Protein AF-A0A2V2VDQ5-F1 (afdb_monomer_lite)

Foldseek 3Di:
DDPLPFDDQVVLQVQQQDQDPDPDDDGGDGDTDDSLSAAADPPLCLLLVLLCVVDVDPVSSVVVVCVCCSQPLSQLRPRHVLVVVLLVLLVVLCCVQQVLLQCCCCPQAVHHLSVVLSVCLNSVNSQFEDSVLSVVLVVQLVVVSVVCVVVVPRPDLDPPDDDDDDDDDDDDDDDDDDDPPPPPSDRRSSNLSSLQSNLLCSVCSVVSSVDRYPVSVVVSRNHRHPPHSVVSSVVSVVSPD

pLDDT: mean 74.8, std 23.24, range [26.73, 96.06]

Sequence (241 aa):
MLRLMGRSSEQIESYLVFLEENNEETGPRQRRPPPSGFFPVRCFSLLVAPVCYITGDTVEQYELVSSLFGQLWGRIQGPTPELAQCCWIFEALIARFAAPACLHATRTLGLPPLRLAIQWMVTAFVEVLEPAELLAFWDLILSYHIEEIFAGRTSLSVHIREGVESGVEKKKKEMEGEEKEVSSFAPSALWLLPLLAASLFVYRAPLVERCATAEEMLVVFKDGHHLRCRPLLQYLLFMAK

Organism: Trypanosoma cruzi (NCBI:txid5693)

InterPro domains:
  IPR000195 Rab-GAP-TBC domain [PF00566] (46-146)
  IPR035969 Rab-GAP-TBC domain superfamily [SSF47923] (83-226)
  IPR042507 TBC1 domain family member 19 [PTHR16110] (29-240)

Radius of gyration: 20.73 Å; chains: 1; bounding box: 52×50×58 Å

Structure (mmCIF, N/CA/C/O backbone):
data_AF-A0A2V2VDQ5-F1
#
_entry.id   AF-A0A2V2VDQ5-F1
#
loop_
_atom_site.group_PDB
_atom_site.id
_atom_site.type_symbol
_atom_site.label_atom_id
_atom_site.label_alt_id
_atom_site.label_comp_id
_atom_site.label_asym_id
_atom_site.label_entity_id
_atom_site.label_seq_id
_atom_site.pdbx_PDB_ins_code
_atom_site.Cartn_x
_atom_site.Cartn_y
_atom_site.Cartn_z
_atom_site.occupancy
_atom_site.B_iso_or_equiv
_atom_site.auth_seq_id
_atom_site.auth_comp_id
_atom_site.auth_asym_id
_atom_site.auth_atom_id
_atom_site.pdbx_PDB_model_num
ATOM 1 N N . MET A 1 1 ? -17.307 16.759 17.408 1.00 28.19 1 MET A N 1
ATOM 2 C CA . MET A 1 1 ? -16.569 16.850 18.686 1.00 28.19 1 MET A CA 1
ATOM 3 C C . MET A 1 1 ? -15.679 15.616 18.833 1.00 28.19 1 MET A C 1
ATOM 5 O O . MET A 1 1 ? -15.862 14.819 19.734 1.00 28.19 1 MET A O 1
ATOM 9 N N . LEU A 1 2 ? -14.719 15.454 17.922 1.00 27.97 2 LEU A N 1
ATOM 10 C CA . LEU A 1 2 ? -13.566 14.572 18.077 1.00 27.97 2 LEU A CA 1
ATOM 11 C C . LEU A 1 2 ? -12.391 15.518 17.887 1.00 27.97 2 LEU A C 1
ATOM 13 O O . LEU A 1 2 ? -12.163 16.005 16.781 1.00 27.97 2 LEU A O 1
ATOM 17 N N . ARG A 1 3 ? -11.762 15.918 18.997 1.00 35.19 3 ARG A N 1
ATOM 18 C CA . ARG A 1 3 ? -10.497 16.650 18.939 1.00 35.19 3 ARG A CA 1
ATOM 19 C C . ARG A 1 3 ? -9.582 15.818 18.048 1.00 35.19 3 ARG A C 1
ATOM 21 O O . ARG A 1 3 ? -9.416 14.635 18.326 1.00 35.19 3 ARG A O 1
ATOM 28 N N . LEU A 1 4 ? -9.053 16.426 16.989 1.00 45.75 4 LEU A N 1
ATOM 29 C CA . LEU A 1 4 ? -7.913 15.929 16.224 1.00 45.75 4 LEU A CA 1
ATOM 30 C C . LEU A 1 4 ? -6.771 15.705 17.226 1.00 45.75 4 LEU A C 1
ATOM 32 O O . LEU A 1 4 ? -5.987 16.611 17.502 1.00 45.75 4 LEU A O 1
ATOM 36 N N . MET A 1 5 ? -6.766 14.547 17.888 1.00 37.69 5 MET A N 1
ATOM 37 C CA . MET A 1 5 ? -5.795 14.225 18.920 1.00 37.69 5 MET A CA 1
ATOM 38 C C . MET A 1 5 ? -4.456 14.037 18.215 1.00 37.69 5 MET A C 1
ATOM 40 O O . MET A 1 5 ? -4.230 13.018 17.575 1.00 37.69 5 MET A O 1
ATOM 44 N N . GLY A 1 6 ? -3.609 15.067 18.290 1.00 45.38 6 GLY A N 1
ATOM 45 C CA . GLY A 1 6 ? -2.207 15.001 17.877 1.00 45.38 6 GLY A CA 1
ATOM 46 C C . GLY A 1 6 ? -1.759 15.948 16.759 1.00 45.38 6 GLY A C 1
ATOM 47 O O . GLY A 1 6 ? -0.610 15.831 16.341 1.00 45.38 6 GLY A O 1
ATOM 48 N N . ARG A 1 7 ? -2.595 16.876 16.261 1.00 44.41 7 ARG A N 1
ATOM 49 C CA . ARG A 1 7 ? -2.171 17.885 15.263 1.00 44.41 7 ARG A CA 1
ATOM 50 C C . ARG A 1 7 ? -2.469 19.306 15.742 1.00 44.41 7 ARG A C 1
ATOM 52 O O . ARG A 1 7 ? -3.593 19.587 16.153 1.00 44.41 7 ARG A O 1
ATOM 59 N N . SER A 1 8 ? -1.481 20.205 15.687 1.00 44.28 8 SER A N 1
ATOM 60 C CA . SER A 1 8 ? -1.723 21.625 15.961 1.00 44.28 8 SER A CA 1
ATOM 61 C C . SER A 1 8 ? -2.475 22.262 14.785 1.00 44.28 8 SER A C 1
ATOM 63 O O . SER A 1 8 ? -2.211 21.954 13.621 1.00 44.28 8 SER A O 1
ATOM 65 N N . SER A 1 9 ? -3.435 23.143 15.085 1.00 47.06 9 SER A N 1
ATOM 66 C CA . SER A 1 9 ? -4.249 23.830 14.064 1.00 47.06 9 SER A CA 1
ATOM 67 C C . SER A 1 9 ? -3.389 24.656 13.101 1.00 47.06 9 SER A C 1
ATOM 69 O O . SER A 1 9 ? -3.693 24.745 11.918 1.00 47.06 9 SER A O 1
ATOM 71 N N . GLU A 1 10 ? -2.285 25.209 13.601 1.00 50.44 10 GLU A N 1
ATOM 72 C CA . GLU A 1 10 ? -1.375 26.083 12.855 1.00 50.44 10 GLU A CA 1
ATOM 73 C C . GLU A 1 10 ? -0.564 25.328 11.789 1.00 50.44 10 GLU A C 1
ATOM 75 O O . GLU A 1 10 ? -0.253 25.880 10.735 1.00 50.44 10 GLU A O 1
ATOM 80 N N . GLN A 1 11 ? -0.249 24.046 12.012 1.00 48.97 11 GLN A N 1
ATOM 81 C CA . GLN A 1 11 ? 0.517 23.253 11.044 1.00 48.97 11 GLN A CA 1
ATOM 82 C C . GLN A 1 11 ? -0.315 22.877 9.816 1.00 48.97 11 GLN A C 1
ATOM 84 O O . GLN A 1 11 ? 0.194 22.937 8.699 1.00 48.97 11 GLN A O 1
ATOM 89 N N . ILE A 1 12 ? -1.595 22.541 10.000 1.00 49.00 12 ILE A N 1
ATOM 90 C CA . ILE A 1 12 ? -2.502 22.121 8.915 1.00 49.00 12 ILE A CA 1
ATOM 91 C C . ILE A 1 12 ? -2.728 23.263 7.913 1.00 49.00 12 ILE A C 1
ATOM 93 O O . ILE A 1 12 ? -2.776 23.029 6.705 1.00 49.00 12 ILE A O 1
ATOM 97 N N . GLU A 1 13 ? -2.818 24.499 8.406 1.00 46.72 13 GLU A N 1
ATOM 98 C CA . GLU A 1 13 ? -3.027 25.688 7.574 1.00 46.72 13 GLU A CA 1
ATOM 99 C C . GLU A 1 13 ? -1.830 26.004 6.664 1.00 46.72 13 GLU A C 1
ATOM 101 O O . GLU A 1 13 ? -2.021 26.570 5.588 1.00 46.72 13 GLU A O 1
ATOM 106 N N . SER A 1 14 ? -0.611 25.597 7.041 1.00 48.34 14 SER A N 1
ATOM 107 C CA . SER A 1 14 ? 0.602 25.877 6.258 1.00 48.34 14 SER A CA 1
ATOM 108 C C . SER A 1 14 ? 0.756 25.006 5.001 1.00 48.34 14 SER A C 1
ATOM 110 O O . SER A 1 14 ? 1.349 25.449 4.018 1.00 48.34 14 SER A O 1
ATOM 112 N N . TYR A 1 15 ? 0.198 23.788 5.002 1.00 47.78 15 TYR A N 1
ATOM 113 C CA . TYR A 1 15 ? 0.414 22.798 3.934 1.00 47.78 15 TYR A CA 1
ATOM 114 C C . TYR A 1 15 ? -0.675 22.780 2.854 1.00 47.78 15 TYR A C 1
ATOM 116 O O . TYR A 1 15 ? -0.470 22.225 1.777 1.00 47.78 15 TYR A O 1
ATOM 124 N N . LEU A 1 16 ? -1.830 23.396 3.106 1.00 53.88 16 LEU A N 1
ATOM 125 C CA . LEU A 1 16 ? -2.977 23.377 2.197 1.00 53.88 16 LEU A CA 1
ATOM 126 C C . LEU A 1 16 ? -3.114 24.724 1.475 1.00 53.88 16 LEU A C 1
ATOM 128 O O . LEU A 1 16 ? -4.082 25.461 1.661 1.00 53.88 16 LEU A O 1
ATOM 132 N N . VAL A 1 17 ? -2.124 25.053 0.640 1.00 49.00 17 VAL A N 1
ATOM 133 C CA . VAL A 1 17 ? -2.217 26.158 -0.325 1.00 49.00 17 VAL A CA 1
ATOM 134 C C . VAL A 1 17 ? -2.778 25.599 -1.628 1.00 49.00 17 VAL A C 1
ATOM 136 O O . VAL A 1 17 ? -2.101 24.887 -2.364 1.00 49.00 17 VAL A O 1
ATOM 139 N N . PHE A 1 18 ? -4.041 25.908 -1.906 1.00 52.97 18 PHE A N 1
ATOM 140 C CA . PHE A 1 18 ? -4.690 25.551 -3.163 1.00 52.97 18 PHE A CA 1
ATOM 141 C C . PHE A 1 18 ? -4.232 26.515 -4.265 1.00 52.97 18 PHE A C 1
ATOM 143 O O . PHE A 1 18 ? -4.379 27.727 -4.115 1.00 52.97 18 PHE A O 1
ATOM 150 N N . LEU A 1 19 ? -3.717 25.984 -5.377 1.00 42.56 19 LEU A N 1
ATOM 151 C CA . LEU A 1 19 ? -3.640 26.706 -6.646 1.00 42.56 19 LEU A CA 1
ATOM 152 C C . LEU A 1 19 ? -4.762 26.168 -7.537 1.00 42.56 19 LEU A C 1
ATOM 154 O O . LEU A 1 19 ? -4.672 25.071 -8.078 1.00 42.56 19 LEU A O 1
ATOM 158 N N . GLU A 1 20 ? -5.860 26.915 -7.610 1.00 42.69 20 GLU A N 1
ATOM 159 C CA . GLU A 1 20 ? -6.920 26.688 -8.593 1.00 42.69 20 GLU A CA 1
ATOM 160 C C . GLU A 1 20 ? -6.373 27.147 -9.957 1.00 42.69 20 GLU A C 1
ATOM 162 O O . GLU A 1 20 ? -6.086 28.332 -10.141 1.00 42.69 20 GLU A O 1
ATOM 167 N N . GLU A 1 21 ? -6.142 26.214 -10.886 1.00 42.84 21 GLU A N 1
ATOM 168 C CA . GLU A 1 21 ? -5.700 26.532 -12.247 1.00 42.84 21 GLU A CA 1
ATOM 169 C C . GLU A 1 21 ? -6.924 27.015 -13.037 1.00 42.84 21 GLU A C 1
ATOM 171 O O . GLU A 1 21 ? -7.727 26.230 -13.540 1.00 42.84 21 GLU A O 1
ATOM 176 N N . ASN A 1 22 ? -7.131 28.333 -13.055 1.00 42.38 22 ASN A N 1
ATOM 177 C CA . ASN A 1 22 ? -8.182 28.945 -13.856 1.00 42.38 22 ASN A CA 1
ATOM 178 C C . ASN A 1 22 ? -7.726 29.021 -15.312 1.00 42.38 22 ASN A C 1
ATOM 180 O O . ASN A 1 22 ? -6.683 29.598 -15.612 1.00 42.38 22 ASN A O 1
ATOM 184 N N . ASN A 1 23 ? -8.565 28.527 -16.219 1.00 49.88 23 ASN A N 1
ATOM 185 C CA . ASN A 1 23 ? -8.346 28.649 -17.657 1.00 49.88 23 ASN A CA 1
ATOM 186 C C . ASN A 1 23 ? -8.612 30.072 -18.198 1.00 49.88 23 ASN A C 1
ATOM 188 O O . ASN A 1 23 ? -8.590 30.259 -19.406 1.00 49.88 23 ASN A O 1
ATOM 192 N N . GLU A 1 24 ? -8.859 31.078 -17.346 1.00 48.03 24 GLU A N 1
ATOM 193 C CA . GLU A 1 24 ? -9.086 32.471 -17.760 1.00 48.03 24 GLU A CA 1
ATOM 194 C C . GLU A 1 24 ? -8.550 33.480 -16.709 1.00 48.03 24 GLU A C 1
ATOM 196 O O . GLU A 1 24 ? -9.048 33.586 -15.585 1.00 48.03 24 GLU A O 1
ATOM 201 N N . GLU A 1 25 ? -7.476 34.182 -17.093 1.00 49.31 25 GLU A N 1
ATOM 202 C CA . GLU A 1 25 ? -7.005 35.544 -16.735 1.00 49.31 25 GLU A CA 1
ATOM 203 C C . GLU A 1 25 ? -7.120 36.122 -15.302 1.00 49.31 25 GLU A C 1
ATOM 205 O O . GLU A 1 25 ? -6.955 37.327 -15.111 1.00 49.31 25 GLU A O 1
ATOM 210 N N . THR A 1 26 ? -7.289 35.330 -14.244 1.00 48.41 26 THR A N 1
ATOM 211 C CA . THR A 1 26 ? -7.200 35.847 -12.862 1.00 48.41 26 THR A CA 1
ATOM 212 C C . THR A 1 26 ? -6.283 34.988 -11.996 1.00 48.41 26 THR A C 1
ATOM 214 O O . THR A 1 26 ? -6.406 33.769 -11.980 1.00 48.41 26 THR A O 1
ATOM 217 N N . GLY A 1 27 ? -5.326 35.639 -11.318 1.00 50.66 27 GLY A N 1
ATOM 218 C CA . GLY A 1 27 ? -4.227 35.010 -10.572 1.00 50.66 27 GLY A CA 1
ATOM 219 C C . GLY A 1 27 ? -4.648 33.971 -9.517 1.00 50.66 27 GLY A C 1
ATOM 220 O O . GLY A 1 27 ? -5.829 33.855 -9.184 1.00 50.66 27 GLY A O 1
ATOM 221 N N . PRO A 1 28 ? -3.682 33.211 -8.967 1.00 49.47 28 PRO A N 1
ATOM 222 C CA . PRO A 1 28 ? -3.954 32.010 -8.183 1.00 49.47 28 PRO A CA 1
ATOM 223 C C . PRO A 1 28 ? -4.834 32.299 -6.961 1.00 49.47 28 PRO A C 1
ATOM 225 O O . PRO A 1 28 ? -4.456 33.052 -6.061 1.00 49.47 28 PRO A O 1
ATOM 228 N N . ARG A 1 29 ? -6.020 31.681 -6.914 1.00 47.72 29 ARG A N 1
ATOM 229 C CA . ARG A 1 29 ? -6.934 31.783 -5.771 1.00 47.72 29 ARG A CA 1
ATOM 230 C C . ARG A 1 29 ? -6.539 30.787 -4.689 1.00 47.72 29 ARG A C 1
ATOM 232 O O . ARG A 1 29 ? -6.845 29.602 -4.778 1.00 47.72 29 ARG A O 1
ATOM 239 N N . GLN A 1 30 ? -5.921 31.297 -3.628 1.00 52.31 30 GLN A N 1
ATOM 240 C CA . GLN A 1 30 ? -5.686 30.543 -2.403 1.00 52.31 30 GLN A CA 1
ATOM 241 C C . GLN A 1 30 ? -7.023 30.312 -1.681 1.00 52.31 30 GLN A C 1
ATOM 243 O O . GLN A 1 30 ? -7.569 31.216 -1.045 1.00 52.31 30 GLN A O 1
ATOM 248 N N . ARG A 1 31 ? -7.584 29.104 -1.786 1.00 50.53 31 ARG A N 1
ATOM 249 C CA . ARG A 1 31 ? -8.733 28.695 -0.961 1.00 50.53 31 ARG A CA 1
ATOM 250 C C . ARG A 1 31 ? -8.240 28.185 0.392 1.00 50.53 31 ARG A C 1
ATOM 252 O O . ARG A 1 31 ? -7.199 27.548 0.464 1.00 50.53 31 ARG A O 1
ATOM 259 N N . ARG A 1 32 ? -8.964 28.480 1.476 1.00 50.47 32 ARG A N 1
ATOM 260 C CA . ARG A 1 32 ? -8.655 27.922 2.804 1.00 50.47 32 ARG A CA 1
ATOM 261 C C . ARG A 1 32 ? -9.164 26.479 2.884 1.00 50.47 32 ARG A C 1
ATOM 263 O O . ARG A 1 32 ? -10.260 26.217 2.380 1.00 50.47 32 ARG A O 1
ATOM 270 N N . PRO A 1 33 ? -8.413 25.554 3.502 1.00 51.69 33 PRO A N 1
ATOM 271 C CA . PRO A 1 33 ? -8.878 24.187 3.695 1.00 51.69 33 PRO A CA 1
ATOM 272 C C . PRO A 1 33 ? -10.130 24.136 4.584 1.00 51.69 33 PRO A C 1
ATOM 274 O O . PRO A 1 33 ? -10.349 25.043 5.394 1.00 51.69 33 PRO A O 1
ATOM 277 N N . PRO A 1 34 ? -10.958 23.079 4.468 1.00 55.16 34 PRO A N 1
ATOM 278 C CA . PRO A 1 34 ? -12.023 22.840 5.430 1.00 55.16 34 PRO A CA 1
ATOM 279 C C . PRO A 1 34 ? -11.428 22.714 6.845 1.00 55.16 34 PRO A C 1
ATOM 281 O O . PRO A 1 34 ? -10.319 22.199 6.995 1.00 55.16 34 PRO A O 1
ATOM 284 N N . PRO A 1 35 ? -12.159 23.122 7.898 1.00 51.38 35 PRO A N 1
ATOM 285 C CA . PRO A 1 35 ? -11.657 23.145 9.278 1.00 51.38 35 PRO A CA 1
ATOM 286 C C . PRO A 1 35 ? -11.246 21.763 9.817 1.00 51.38 35 PRO A C 1
ATOM 288 O O . PRO A 1 35 ? -10.592 21.673 10.849 1.00 51.38 35 PRO A O 1
ATOM 291 N N . SER A 1 36 ? -11.624 20.680 9.131 1.00 54.84 36 SER A N 1
ATOM 292 C CA . SER A 1 36 ? -11.208 19.312 9.441 1.00 54.84 36 SER A CA 1
ATOM 293 C C . SER A 1 36 ? -9.827 18.935 8.888 1.00 54.84 36 SER A C 1
ATOM 295 O O . SER A 1 36 ? -9.306 17.892 9.271 1.00 54.84 36 SER A O 1
ATOM 297 N N . GLY A 1 37 ? -9.251 19.717 7.964 1.00 56.25 37 GLY A N 1
ATOM 298 C CA . GLY A 1 37 ? -7.998 19.379 7.273 1.00 56.25 37 GLY A CA 1
ATOM 299 C C . GLY A 1 37 ? -8.070 18.112 6.407 1.00 56.25 37 GLY A C 1
ATOM 300 O O . GLY A 1 37 ? -7.045 17.654 5.913 1.00 56.25 37 GLY A O 1
ATOM 301 N N . PHE A 1 38 ? -9.264 17.533 6.234 1.00 65.25 38 PHE A N 1
ATOM 302 C CA . PHE A 1 38 ? -9.495 16.310 5.470 1.00 65.25 38 PHE A CA 1
ATOM 303 C C . PHE A 1 38 ? -9.711 16.639 3.992 1.00 65.25 38 PHE A C 1
ATOM 305 O O . PHE A 1 38 ? -10.629 17.389 3.650 1.00 65.25 38 PHE A O 1
ATOM 312 N N . PHE A 1 39 ? -8.886 16.056 3.121 1.00 70.50 39 PHE A N 1
ATOM 313 C CA . PHE A 1 39 ? -8.994 16.210 1.674 1.00 70.50 39 PHE A CA 1
ATOM 314 C C . PHE A 1 39 ? -9.255 14.848 1.014 1.00 70.50 39 PHE A C 1
ATOM 316 O O . PHE A 1 39 ? -8.318 14.065 0.860 1.00 70.50 39 PHE A O 1
ATOM 323 N N . PRO A 1 40 ? -10.500 14.534 0.619 1.00 72.12 40 PRO A N 1
ATOM 324 C CA . PRO A 1 40 ? -10.806 13.243 0.017 1.00 72.12 40 PRO A CA 1
ATOM 325 C C . PRO A 1 40 ? -10.132 13.125 -1.353 1.00 72.12 40 PRO A C 1
ATOM 327 O O . PRO A 1 40 ? -10.512 13.813 -2.303 1.00 72.12 40 PRO A O 1
ATOM 330 N N . VAL A 1 41 ? -9.145 12.235 -1.472 1.00 79.38 41 VAL A N 1
ATOM 331 C CA . VAL A 1 41 ? -8.583 11.890 -2.782 1.00 79.38 41 VAL A CA 1
ATOM 332 C C . VAL A 1 41 ? -9.502 10.912 -3.511 1.00 79.38 41 VAL A C 1
ATOM 334 O O . VAL A 1 41 ? -10.347 10.246 -2.910 1.00 79.38 41 VAL A O 1
ATOM 337 N N . ARG A 1 42 ? -9.356 10.803 -4.835 1.00 78.00 42 ARG A N 1
ATOM 338 C CA . ARG A 1 42 ? -10.120 9.832 -5.631 1.00 78.00 42 ARG A CA 1
ATOM 339 C C . ARG A 1 42 ? -9.987 8.428 -5.018 1.00 78.00 42 ARG A C 1
ATOM 341 O O . ARG A 1 42 ? -8.894 8.032 -4.628 1.00 78.00 42 ARG A O 1
ATOM 348 N N . CYS A 1 43 ? -11.099 7.695 -4.962 1.00 82.69 43 CYS A N 1
ATOM 349 C CA . CYS A 1 43 ? -11.197 6.341 -4.403 1.00 82.69 43 CYS A CA 1
ATOM 350 C C . CYS A 1 43 ? -11.038 6.219 -2.872 1.00 82.69 43 CYS A C 1
ATOM 352 O O . CYS A 1 43 ? -10.996 5.098 -2.373 1.00 82.69 43 CYS A O 1
ATOM 354 N N . PHE A 1 44 ? -11.030 7.314 -2.097 1.00 84.12 44 PHE A N 1
ATOM 355 C CA . PHE A 1 44 ? -10.945 7.229 -0.626 1.00 84.12 44 PHE A CA 1
ATOM 356 C C . PHE A 1 44 ? -12.067 6.385 0.009 1.00 84.12 44 PHE A C 1
ATOM 358 O O . PHE A 1 44 ? -11.844 5.729 1.022 1.00 84.12 44 PHE A O 1
ATOM 365 N N . SER A 1 45 ? -13.260 6.359 -0.597 1.00 88.81 45 SER A N 1
ATOM 366 C CA . SER A 1 45 ? -14.402 5.567 -0.125 1.00 88.81 45 SER A CA 1
ATOM 367 C C . SER A 1 45 ? -14.136 4.060 -0.132 1.00 88.81 45 SER A C 1
ATOM 369 O O . SER A 1 45 ? -14.787 3.332 0.612 1.00 88.81 45 SER A O 1
ATOM 371 N N . LEU A 1 46 ? -13.159 3.582 -0.911 1.00 90.56 46 LEU A N 1
ATOM 372 C CA . LEU A 1 46 ? -12.764 2.174 -0.912 1.00 90.56 46 LEU A CA 1
ATOM 373 C C . LEU A 1 46 ? -12.208 1.729 0.443 1.00 90.56 46 LEU A C 1
ATOM 375 O O . LEU A 1 46 ? -12.386 0.574 0.810 1.00 90.56 46 LEU A O 1
ATOM 379 N N . LEU A 1 47 ? -11.630 2.639 1.234 1.00 91.25 47 LEU A N 1
ATOM 380 C CA . LEU A 1 47 ? -11.144 2.344 2.589 1.00 91.25 47 LEU A CA 1
ATOM 381 C C . LEU A 1 47 ? -12.261 1.927 3.561 1.00 91.25 47 LEU A C 1
ATOM 383 O O . LEU A 1 47 ? -11.972 1.423 4.642 1.00 91.25 47 LEU A O 1
ATOM 387 N N . VAL A 1 48 ? -13.530 2.115 3.193 1.00 92.50 48 VAL A N 1
ATOM 388 C CA . VAL A 1 48 ? -14.680 1.626 3.965 1.00 92.50 48 VAL A CA 1
ATOM 389 C C . VAL A 1 48 ? -14.915 0.132 3.732 1.00 92.50 48 VAL A C 1
ATOM 391 O O . VAL A 1 48 ? -15.304 -0.575 4.658 1.00 92.50 48 VAL A O 1
ATOM 394 N N . ALA A 1 49 ? -14.640 -0.373 2.524 1.00 92.12 49 ALA A N 1
ATOM 395 C CA . ALA A 1 49 ? -14.974 -1.743 2.137 1.00 92.12 49 ALA A CA 1
ATOM 396 C C . ALA A 1 49 ? -14.367 -2.818 3.064 1.00 92.12 49 ALA A C 1
ATOM 398 O O . ALA A 1 49 ? -15.097 -3.739 3.427 1.00 92.12 49 ALA A O 1
ATOM 399 N N . PRO A 1 50 ? -13.102 -2.711 3.527 1.00 92.69 50 PRO A N 1
ATOM 400 C CA . PRO A 1 50 ? -12.535 -3.699 4.442 1.00 92.69 50 PRO A CA 1
ATOM 401 C C . PRO A 1 50 ? -13.241 -3.761 5.794 1.00 92.69 50 PRO A C 1
ATOM 403 O O . PRO A 1 50 ? -13.365 -4.837 6.370 1.00 92.69 50 PRO A O 1
ATOM 406 N N . VAL A 1 51 ? -13.752 -2.627 6.282 1.00 92.50 51 VAL A N 1
ATOM 407 C CA . VAL A 1 51 ? -14.488 -2.563 7.551 1.00 92.50 51 VAL A CA 1
ATOM 408 C C . VAL A 1 51 ? -15.806 -3.332 7.447 1.00 92.50 51 VAL A C 1
ATOM 410 O O . VAL A 1 51 ? -16.191 -4.027 8.387 1.00 92.50 51 VAL A O 1
ATOM 413 N N . CYS A 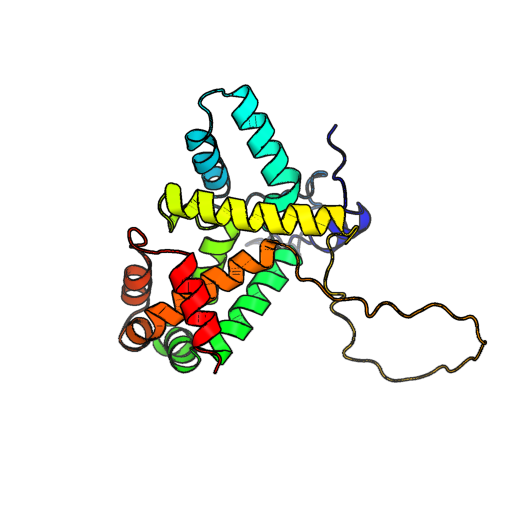1 52 ? -16.449 -3.301 6.277 1.00 92.12 52 CYS A N 1
ATOM 414 C CA . CYS A 1 52 ? -17.657 -4.080 6.006 1.00 92.12 52 CYS A CA 1
ATOM 415 C C . CYS A 1 52 ? -17.421 -5.603 6.001 1.00 92.12 52 CYS A C 1
ATOM 417 O O . CYS A 1 52 ? -18.388 -6.353 6.115 1.00 92.12 52 CYS A O 1
ATOM 419 N N . TYR A 1 53 ? -16.173 -6.079 5.885 1.00 91.94 53 TYR A N 1
ATOM 420 C CA . TYR A 1 53 ? -15.851 -7.504 6.048 1.00 91.94 53 TYR A CA 1
ATOM 421 C C . TYR A 1 53 ? -15.681 -7.920 7.515 1.00 91.94 53 TYR A C 1
ATOM 423 O O . TYR A 1 53 ? -15.740 -9.112 7.808 1.00 91.94 53 TYR A O 1
ATOM 431 N N . ILE A 1 54 ? -15.457 -6.967 8.427 1.00 92.56 54 ILE A N 1
ATOM 432 C CA . ILE A 1 54 ? -15.222 -7.234 9.855 1.00 92.56 54 ILE A CA 1
ATOM 433 C C . ILE A 1 54 ? -16.549 -7.333 10.610 1.00 92.56 54 ILE A C 1
ATOM 435 O O . ILE A 1 54 ? -16.773 -8.285 11.353 1.00 92.56 54 ILE A O 1
ATOM 439 N N . THR A 1 55 ? -17.427 -6.347 10.425 1.00 92.94 55 THR A N 1
ATOM 440 C CA . THR A 1 55 ? -18.726 -6.262 11.107 1.00 92.94 55 THR A CA 1
ATOM 441 C C . THR A 1 55 ? -19.832 -5.946 10.107 1.00 92.94 55 THR A C 1
ATOM 443 O O . THR A 1 55 ? -19.613 -5.250 9.114 1.00 92.94 55 THR A O 1
ATOM 446 N N . GLY A 1 56 ? -21.030 -6.473 10.363 1.00 91.94 56 GLY A N 1
ATOM 447 C CA . GLY A 1 56 ? -22.246 -6.161 9.611 1.00 91.94 56 GLY A CA 1
ATOM 448 C C . GLY A 1 56 ? -23.058 -5.007 10.204 1.00 91.94 56 GLY A C 1
ATOM 449 O O . GLY A 1 56 ? -24.020 -4.576 9.570 1.00 91.94 56 GLY A O 1
ATOM 450 N N . ASP A 1 57 ? -22.704 -4.515 11.397 1.00 96.06 57 ASP A N 1
ATOM 451 C CA . ASP A 1 57 ? -23.431 -3.421 12.038 1.00 96.06 57 ASP A CA 1
ATOM 452 C C . ASP A 1 57 ? -22.976 -2.053 11.518 1.00 96.06 57 ASP A C 1
ATOM 454 O O . ASP A 1 57 ? -21.802 -1.692 11.559 1.00 96.06 57 ASP A O 1
ATOM 458 N N . THR A 1 58 ? -23.936 -1.259 11.054 1.00 93.81 58 THR A N 1
ATOM 459 C CA . THR A 1 58 ? -23.684 0.065 10.472 1.00 93.81 58 THR A CA 1
ATOM 460 C C . THR A 1 58 ? -23.128 1.074 11.474 1.00 93.81 58 THR A C 1
ATOM 462 O O . THR A 1 58 ? -22.362 1.955 11.078 1.00 93.81 58 THR A O 1
ATOM 465 N N . VAL A 1 59 ? -23.495 0.965 12.757 1.00 94.62 59 VAL A N 1
ATOM 466 C CA . VAL A 1 59 ? -23.016 1.893 13.790 1.00 94.62 59 VAL A CA 1
ATOM 467 C C . VAL A 1 59 ? -21.554 1.595 14.096 1.00 94.62 59 VAL A C 1
ATOM 469 O O . VAL A 1 59 ? -20.716 2.489 13.969 1.00 94.62 59 VAL A O 1
ATOM 472 N N . GLU A 1 60 ? -21.226 0.332 14.377 1.00 94.00 60 GLU A N 1
ATOM 473 C CA . GLU A 1 60 ? -19.839 -0.112 14.552 1.00 94.00 60 GLU A CA 1
ATOM 474 C C . GLU A 1 60 ? -18.964 0.210 13.331 1.00 94.00 60 GLU A C 1
ATOM 476 O O . GLU A 1 60 ? -17.858 0.734 13.479 1.00 94.00 60 GLU A O 1
ATOM 481 N N . GLN A 1 61 ? -19.458 -0.040 12.110 1.00 94.19 61 GLN A N 1
ATOM 482 C CA . GLN A 1 61 ? -18.742 0.311 10.879 1.00 94.19 61 GLN A CA 1
ATOM 483 C C . GLN A 1 61 ? -18.409 1.805 10.832 1.00 94.19 61 GLN A C 1
ATOM 485 O O . GLN A 1 61 ? -17.276 2.177 10.520 1.00 94.19 61 GLN A O 1
ATOM 490 N N . TYR A 1 62 ? -19.375 2.670 11.150 1.00 92.62 62 TYR A N 1
ATOM 491 C CA . TYR A 1 62 ? -19.161 4.113 11.152 1.00 92.62 62 TYR A CA 1
ATOM 492 C C . TYR A 1 62 ? -18.131 4.541 12.204 1.00 92.62 62 TYR A C 1
ATOM 494 O O . TYR A 1 62 ? -17.269 5.373 11.909 1.00 92.62 62 TYR A O 1
ATOM 502 N N . GLU A 1 63 ? -18.182 3.977 13.411 1.00 92.56 63 GLU A N 1
ATOM 503 C CA . GLU A 1 63 ? -17.223 4.281 14.479 1.00 92.56 63 GLU A CA 1
ATOM 504 C C . GLU A 1 63 ? -15.798 3.837 14.122 1.00 92.56 63 GLU A C 1
ATOM 506 O O . GLU A 1 63 ? -14.843 4.605 14.297 1.00 92.56 63 GLU A O 1
ATOM 511 N N . LEU A 1 64 ? -15.652 2.638 13.550 1.00 92.69 64 LEU A N 1
ATOM 512 C CA . LEU A 1 64 ? -14.372 2.103 13.086 1.00 92.69 64 LEU A CA 1
ATOM 513 C C . LEU A 1 64 ? -13.790 2.945 11.950 1.00 92.69 64 LEU A C 1
ATOM 515 O O . LEU A 1 64 ? -12.638 3.374 12.030 1.00 92.69 64 LEU A O 1
ATOM 519 N N . VAL A 1 65 ? -14.588 3.239 10.920 1.00 91.06 65 VAL A N 1
ATOM 520 C CA . VAL A 1 65 ? -14.174 4.094 9.797 1.00 91.06 65 VAL A CA 1
ATOM 521 C C . VAL A 1 65 ? -13.779 5.476 10.308 1.00 91.06 65 VAL A C 1
ATOM 523 O O . VAL A 1 65 ? -12.706 5.967 9.965 1.00 91.06 65 VAL A O 1
ATOM 526 N N . SER A 1 66 ? -14.591 6.090 11.170 1.00 89.12 66 SER A N 1
ATOM 527 C CA . SER A 1 66 ? -14.296 7.411 11.737 1.00 89.12 66 SER A CA 1
ATOM 528 C C . SER A 1 66 ? -12.975 7.420 12.508 1.00 89.12 66 SER A C 1
ATOM 530 O O . SER A 1 66 ? -12.189 8.360 12.378 1.00 89.12 66 SER A O 1
ATOM 532 N N . SER A 1 67 ? -12.696 6.360 13.268 1.00 88.06 67 SER A N 1
ATOM 533 C CA . SER A 1 67 ? -11.454 6.212 14.031 1.00 88.06 67 SER A CA 1
ATOM 534 C C . SER A 1 67 ? -10.242 6.006 13.119 1.00 88.06 67 SER A C 1
ATOM 536 O O . SER A 1 67 ? -9.237 6.705 13.261 1.00 88.06 67 SER A O 1
ATOM 538 N N . LEU A 1 68 ? -10.350 5.112 12.132 1.00 89.25 68 LEU A N 1
ATOM 539 C CA . LEU A 1 68 ? -9.298 4.847 11.148 1.00 89.25 68 LEU A CA 1
ATOM 540 C C . LEU A 1 68 ? -8.963 6.092 10.321 1.00 89.25 68 LEU A C 1
ATOM 542 O O . LEU A 1 68 ? -7.792 6.428 10.146 1.00 89.25 68 LEU A O 1
ATOM 546 N N . PHE A 1 69 ? -9.974 6.822 9.850 1.00 86.00 69 PHE A N 1
ATOM 547 C CA . PHE A 1 69 ? -9.765 8.066 9.114 1.00 86.00 69 PHE A CA 1
ATOM 548 C C . PHE A 1 69 ? -9.208 9.182 9.995 1.00 86.00 69 PHE A C 1
ATOM 550 O O . PHE A 1 69 ? -8.320 9.909 9.552 1.00 86.00 69 PHE A O 1
ATOM 557 N N . GLY A 1 70 ? -9.684 9.307 11.234 1.00 80.56 70 GLY A N 1
ATOM 558 C CA . GLY A 1 70 ? -9.214 10.332 12.162 1.00 80.56 70 GLY A CA 1
ATOM 559 C C . GLY A 1 70 ? -7.754 10.160 12.586 1.00 80.56 70 GLY A C 1
ATOM 560 O O . GLY A 1 70 ? -7.090 11.157 12.862 1.00 80.56 70 GLY A O 1
ATOM 561 N N . GLN A 1 71 ? -7.250 8.922 12.628 1.00 83.25 71 GLN A N 1
ATOM 562 C CA . GLN A 1 71 ? -5.920 8.621 13.169 1.00 83.25 71 GLN A CA 1
ATOM 563 C C . GLN A 1 71 ? -4.878 8.234 12.113 1.00 83.25 71 GLN A C 1
ATOM 565 O O . GLN A 1 71 ? -3.710 8.592 12.251 1.00 83.25 71 GLN A O 1
ATOM 570 N N . LEU A 1 72 ? -5.281 7.517 11.063 1.00 86.50 72 LEU A N 1
ATOM 571 C CA . LEU A 1 72 ? -4.368 6.946 10.073 1.00 86.50 72 LEU A CA 1
ATOM 572 C C . LEU A 1 72 ? -4.639 7.503 8.685 1.00 86.50 72 LEU A C 1
ATOM 574 O O . LEU A 1 72 ? -3.813 8.226 8.129 1.00 86.50 72 LEU A O 1
ATOM 578 N N . TRP A 1 73 ? -5.808 7.198 8.121 1.00 88.50 73 TRP A N 1
ATOM 579 C CA . TRP A 1 73 ? -6.045 7.436 6.702 1.00 88.50 73 TRP A CA 1
ATOM 580 C C . TRP A 1 73 ? -6.131 8.917 6.366 1.00 88.50 73 TRP A C 1
ATOM 582 O O . TRP A 1 73 ? -5.613 9.318 5.337 1.00 88.50 73 TRP A O 1
ATOM 592 N N . GLY A 1 74 ? -6.628 9.778 7.255 1.00 82.06 74 GLY A N 1
ATOM 593 C CA . GLY A 1 74 ? -6.591 11.229 7.047 1.00 82.06 74 GLY A CA 1
ATOM 594 C C . GLY A 1 74 ? -5.178 11.798 6.842 1.00 82.06 74 GLY A C 1
ATOM 595 O O . GLY A 1 74 ? -5.030 12.863 6.248 1.00 82.06 74 GLY A O 1
ATOM 596 N N . ARG A 1 75 ? -4.124 11.088 7.273 1.00 82.62 75 ARG A N 1
ATOM 597 C CA . ARG A 1 75 ? -2.723 11.502 7.098 1.00 82.62 75 ARG A CA 1
ATOM 598 C C . ARG A 1 75 ? -2.189 11.258 5.687 1.00 82.62 75 ARG A C 1
ATOM 600 O O . ARG A 1 75 ? -1.153 11.812 5.361 1.00 82.62 75 ARG A O 1
ATOM 607 N N . ILE A 1 76 ? -2.864 10.470 4.854 1.00 86.25 76 ILE A N 1
ATOM 608 C CA . ILE A 1 76 ? -2.468 10.179 3.458 1.00 86.25 76 ILE A CA 1
ATOM 609 C C . ILE A 1 76 ? -3.446 10.772 2.433 1.00 86.25 76 ILE A C 1
ATOM 611 O O . ILE A 1 76 ? -3.312 10.557 1.231 1.00 86.25 76 ILE A O 1
ATOM 615 N N . GLN A 1 77 ? -4.453 11.504 2.906 1.00 84.19 77 GLN A N 1
ATOM 616 C CA . GLN A 1 77 ? -5.535 12.062 2.101 1.00 84.19 77 GLN A CA 1
ATOM 617 C C . GLN A 1 77 ? -5.203 13.526 1.786 1.00 84.19 77 GLN A C 1
ATOM 619 O O . GLN A 1 77 ? -5.454 14.422 2.591 1.00 84.19 77 GLN A O 1
ATOM 624 N N . GLY A 1 78 ? -4.573 13.748 0.628 1.00 77.12 78 GLY A N 1
ATOM 625 C CA . GLY A 1 78 ? -4.116 15.060 0.154 1.00 77.12 78 GLY A CA 1
ATOM 626 C C . GLY A 1 78 ? -2.594 15.251 0.228 1.00 77.12 78 GLY A C 1
ATOM 627 O O . GLY A 1 78 ? -1.869 14.302 0.520 1.00 77.12 78 GLY A O 1
ATOM 628 N N . PRO A 1 79 ? -2.087 16.464 -0.060 1.00 75.69 79 PRO A N 1
ATOM 629 C CA . PRO A 1 79 ? -0.656 16.779 -0.053 1.00 75.69 79 PRO A CA 1
ATOM 630 C C . PRO A 1 79 ? -0.131 16.955 1.382 1.00 75.69 79 PRO A C 1
ATOM 632 O O . PRO A 1 79 ? 0.242 18.045 1.810 1.00 75.69 79 PRO A O 1
ATOM 635 N N . THR A 1 80 ? -0.149 15.876 2.156 1.00 79.44 80 THR A N 1
ATOM 636 C CA . THR A 1 80 ? 0.320 15.843 3.543 1.00 79.44 80 THR A CA 1
ATOM 637 C C . THR A 1 80 ? 1.819 15.526 3.616 1.00 79.44 80 THR A C 1
ATOM 639 O O . THR A 1 80 ? 2.361 14.856 2.727 1.00 79.44 80 THR A O 1
ATOM 642 N N . PRO A 1 81 ? 2.519 15.953 4.684 1.00 79.38 81 PRO A N 1
ATOM 643 C CA . PRO A 1 81 ? 3.922 15.597 4.876 1.00 79.38 81 PRO A CA 1
ATOM 644 C C . PRO A 1 81 ? 4.122 14.083 5.010 1.00 79.38 81 PRO A C 1
ATOM 646 O O . PRO A 1 81 ? 5.129 13.567 4.536 1.00 79.38 81 PRO A O 1
ATOM 649 N N . GLU A 1 82 ? 3.168 13.346 5.587 1.00 83.81 82 GLU A N 1
ATOM 650 C CA . GLU A 1 82 ? 3.270 11.888 5.698 1.00 83.81 82 GLU A CA 1
ATOM 651 C C . GLU A 1 82 ? 3.155 11.191 4.342 1.00 83.81 82 GLU A C 1
ATOM 653 O O . GLU A 1 82 ? 3.911 10.255 4.075 1.00 83.81 82 GLU A O 1
ATOM 658 N N . LEU A 1 83 ? 2.275 11.665 3.451 1.00 86.44 83 LEU A N 1
ATOM 659 C CA . LEU A 1 83 ? 2.227 11.147 2.085 1.00 86.44 83 LEU A CA 1
ATOM 660 C C . LEU A 1 83 ? 3.531 11.460 1.343 1.00 86.44 83 LEU A C 1
ATOM 662 O O . LEU A 1 83 ? 4.074 10.583 0.676 1.00 86.44 83 LEU A O 1
ATOM 666 N N . ALA A 1 84 ? 4.069 12.673 1.499 1.00 86.50 84 ALA A N 1
ATOM 667 C CA . ALA A 1 84 ? 5.351 13.049 0.905 1.00 86.50 84 ALA A CA 1
ATOM 668 C C . ALA A 1 84 ? 6.507 12.166 1.411 1.00 86.50 84 ALA A C 1
ATOM 670 O O . ALA A 1 84 ? 7.322 11.705 0.612 1.00 86.50 84 ALA A O 1
ATOM 671 N N . GLN A 1 85 ? 6.547 11.863 2.712 1.00 87.25 85 GLN A N 1
ATOM 672 C CA . GLN A 1 85 ? 7.506 10.915 3.287 1.00 87.25 85 GLN A CA 1
ATOM 673 C C . GLN A 1 85 ? 7.331 9.513 2.710 1.00 87.25 85 GLN A C 1
ATOM 675 O O . GLN A 1 85 ? 8.325 8.869 2.378 1.00 87.25 85 GLN A O 1
ATOM 680 N N . CYS A 1 86 ? 6.091 9.051 2.530 1.00 91.25 86 CYS A N 1
ATOM 681 C CA . CYS A 1 86 ? 5.834 7.766 1.890 1.00 91.25 86 CYS A CA 1
ATOM 682 C C . CYS A 1 86 ? 6.382 7.735 0.458 1.00 91.25 86 CYS A C 1
ATOM 684 O O . CYS A 1 86 ? 7.122 6.820 0.102 1.00 91.25 86 CYS A O 1
ATOM 686 N N . CYS A 1 87 ? 6.091 8.763 -0.342 1.00 92.69 87 CYS A N 1
ATOM 687 C CA . CYS A 1 87 ? 6.631 8.900 -1.693 1.00 92.69 87 CYS A CA 1
ATOM 688 C C . CYS A 1 87 ? 8.165 8.867 -1.697 1.00 92.69 87 CYS A C 1
ATOM 690 O O . CYS A 1 87 ? 8.757 8.130 -2.482 1.00 92.69 87 CYS A O 1
ATOM 692 N N . TRP A 1 88 ? 8.804 9.597 -0.779 1.00 92.12 88 TRP A N 1
ATOM 693 C CA . TRP A 1 88 ? 10.261 9.643 -0.685 1.00 92.12 88 TRP A CA 1
ATOM 694 C C . TRP A 1 88 ? 10.878 8.290 -0.306 1.00 92.12 88 TRP A C 1
ATOM 696 O O . TRP A 1 88 ? 11.827 7.844 -0.952 1.00 92.12 88 TRP A O 1
ATOM 706 N N . ILE A 1 89 ? 10.318 7.603 0.698 1.00 92.56 89 ILE A N 1
ATOM 707 C CA . ILE A 1 89 ? 10.760 6.259 1.100 1.00 92.56 89 ILE A CA 1
ATOM 708 C C . ILE A 1 89 ? 10.616 5.290 -0.074 1.00 92.56 89 ILE A C 1
ATOM 710 O O . ILE A 1 89 ? 11.543 4.537 -0.368 1.00 92.56 89 ILE A O 1
ATOM 714 N N . PHE A 1 90 ? 9.478 5.325 -0.769 1.00 95.50 90 PHE A N 1
ATOM 715 C CA . PHE A 1 90 ? 9.243 4.483 -1.936 1.00 95.50 90 PHE A CA 1
ATOM 716 C C . PHE A 1 90 ? 10.305 4.719 -3.017 1.00 95.50 90 PHE A C 1
ATOM 718 O O . PHE A 1 90 ? 10.939 3.759 -3.455 1.00 95.50 90 PHE A O 1
ATOM 725 N N . GLU A 1 91 ? 10.540 5.976 -3.405 1.00 94.69 91 GLU A N 1
ATOM 726 C CA . GLU A 1 91 ? 11.532 6.335 -4.425 1.00 94.69 91 GLU A CA 1
ATOM 727 C C . GLU A 1 91 ? 12.946 5.891 -4.039 1.00 94.69 91 GLU A C 1
ATOM 729 O O . GLU A 1 91 ? 13.653 5.300 -4.858 1.00 94.69 91 GLU A O 1
ATOM 734 N N . ALA A 1 92 ? 13.342 6.100 -2.781 1.00 93.88 92 ALA A N 1
ATOM 735 C CA . ALA A 1 92 ? 14.638 5.664 -2.274 1.00 93.88 92 ALA A CA 1
ATOM 736 C C . ALA A 1 92 ? 14.802 4.135 -2.340 1.00 93.88 92 ALA A C 1
ATOM 738 O O . ALA A 1 92 ? 15.861 3.636 -2.733 1.00 93.88 92 ALA A O 1
ATOM 739 N N . LEU A 1 93 ? 13.754 3.378 -1.997 1.00 94.00 93 LEU A N 1
ATOM 740 C CA . LEU A 1 93 ? 13.775 1.916 -2.041 1.00 94.00 93 LEU A CA 1
ATOM 741 C C . LEU A 1 93 ? 13.861 1.391 -3.477 1.00 94.00 93 LEU A C 1
ATOM 743 O O . LEU A 1 93 ? 14.716 0.552 -3.765 1.00 94.00 93 LEU A O 1
ATOM 747 N N . ILE A 1 94 ? 13.033 1.887 -4.401 1.00 94.62 94 ILE A N 1
ATOM 748 C CA . ILE A 1 94 ? 13.072 1.410 -5.792 1.00 94.62 94 ILE A CA 1
ATOM 749 C C . ILE A 1 94 ? 14.359 1.828 -6.507 1.00 94.62 94 ILE A C 1
ATOM 751 O O . ILE A 1 94 ? 14.874 1.059 -7.315 1.00 94.62 94 ILE A O 1
ATOM 755 N N . ALA A 1 95 ? 14.923 2.997 -6.185 1.00 93.19 95 ALA A N 1
ATOM 756 C CA . ALA A 1 95 ? 16.207 3.426 -6.728 1.00 93.19 95 ALA A CA 1
ATOM 757 C C . ALA A 1 95 ? 17.348 2.516 -6.253 1.00 93.19 95 ALA A C 1
ATOM 759 O O . ALA A 1 95 ? 18.286 2.265 -7.003 1.00 93.19 95 ALA A O 1
ATOM 760 N N . ARG A 1 96 ? 17.262 1.981 -5.030 1.00 93.44 96 ARG A N 1
ATOM 761 C CA . ARG A 1 96 ? 18.258 1.049 -4.495 1.00 93.44 96 ARG A CA 1
ATOM 762 C C . ARG A 1 96 ? 18.116 -0.365 -5.058 1.00 93.44 96 ARG A C 1
ATOM 764 O O . ARG A 1 96 ? 19.124 -0.979 -5.388 1.00 93.44 96 ARG A O 1
ATOM 771 N N . PHE A 1 97 ? 16.894 -0.889 -5.138 1.00 93.25 97 PHE A N 1
ATOM 772 C CA . PHE A 1 97 ? 16.657 -2.313 -5.415 1.00 93.25 97 PHE A CA 1
ATOM 773 C C . PHE A 1 97 ? 16.235 -2.627 -6.854 1.00 93.25 97 PHE A C 1
ATOM 775 O O . PHE A 1 97 ? 16.351 -3.770 -7.282 1.00 93.25 97 PHE A O 1
ATOM 782 N N . ALA A 1 98 ? 15.752 -1.639 -7.608 1.00 94.00 98 ALA A N 1
ATOM 783 C CA . ALA A 1 98 ? 15.225 -1.820 -8.960 1.00 94.00 98 ALA A CA 1
ATOM 784 C C . ALA A 1 98 ? 15.515 -0.602 -9.861 1.00 94.00 98 ALA A C 1
ATOM 786 O O . ALA A 1 98 ? 14.663 -0.175 -10.646 1.00 94.00 98 ALA A O 1
ATOM 787 N N . ALA A 1 99 ? 16.726 -0.035 -9.762 1.00 94.69 99 ALA A N 1
ATOM 788 C CA . ALA A 1 99 ? 17.153 1.095 -10.593 1.00 94.69 99 ALA A CA 1
ATOM 789 C C . ALA A 1 99 ? 16.945 0.872 -12.107 1.00 94.69 99 ALA A C 1
ATOM 791 O O . ALA A 1 99 ? 16.420 1.787 -12.748 1.00 94.69 99 ALA A O 1
ATOM 792 N N . PRO A 1 100 ? 17.288 -0.295 -12.699 1.00 94.94 100 PRO A N 1
ATOM 793 C CA . PRO A 1 100 ? 17.109 -0.512 -14.137 1.00 94.94 100 PRO A CA 1
ATOM 794 C C . PRO A 1 100 ? 15.637 -0.437 -14.560 1.00 94.94 100 PRO A C 1
ATOM 796 O O . PRO A 1 100 ? 15.298 0.334 -15.458 1.00 94.94 100 PRO A O 1
ATOM 799 N N . ALA A 1 101 ? 14.750 -1.141 -13.852 1.00 94.38 101 ALA A N 1
ATOM 800 C CA . ALA A 1 101 ? 13.308 -1.082 -14.081 1.00 94.38 101 ALA A CA 1
ATOM 801 C C . ALA A 1 101 ? 12.731 0.331 -13.895 1.00 94.38 101 ALA A C 1
ATOM 803 O O . ALA A 1 101 ? 11.894 0.762 -14.686 1.00 94.38 101 ALA A O 1
ATOM 804 N N . CYS A 1 102 ? 13.190 1.078 -12.884 1.00 94.88 102 CYS A N 1
ATOM 805 C CA . CYS A 1 102 ? 12.752 2.456 -12.646 1.00 94.88 102 CYS A CA 1
ATOM 806 C C . CYS A 1 102 ? 13.148 3.396 -13.799 1.00 94.88 102 CYS A C 1
ATOM 808 O O . CYS A 1 102 ? 12.326 4.182 -14.285 1.00 94.88 102 CYS A O 1
ATOM 810 N N . LEU A 1 103 ? 14.391 3.285 -14.279 1.00 95.56 103 LEU A N 1
ATOM 811 C CA . LEU A 1 103 ? 14.876 4.058 -15.421 1.00 95.56 103 LEU A CA 1
ATOM 812 C C . LE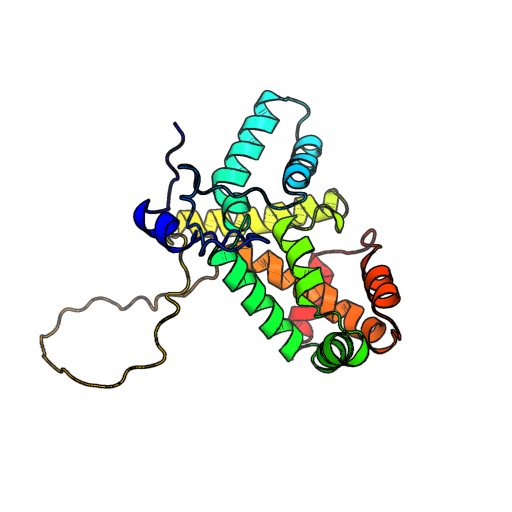U A 1 103 ? 14.129 3.694 -16.703 1.00 95.56 103 LEU A C 1
ATOM 814 O O . LEU A 1 103 ? 13.754 4.599 -17.446 1.00 95.56 103 LEU A O 1
ATOM 818 N N . HIS A 1 104 ? 13.878 2.405 -16.944 1.00 96.00 104 HIS A N 1
ATOM 819 C CA . HIS A 1 104 ? 13.115 1.941 -18.103 1.00 96.00 104 HIS A CA 1
ATOM 820 C C . HIS A 1 104 ? 11.670 2.447 -18.076 1.00 96.00 104 HIS A C 1
ATOM 822 O O . HIS A 1 104 ? 11.210 3.053 -19.042 1.00 96.00 104 HIS A O 1
ATOM 828 N N . ALA A 1 105 ? 10.983 2.301 -16.941 1.00 95.00 105 ALA A N 1
ATOM 829 C CA . ALA A 1 105 ? 9.620 2.794 -16.762 1.00 95.00 105 ALA A CA 1
ATOM 830 C C . ALA A 1 105 ? 9.520 4.311 -16.997 1.00 95.00 105 ALA A C 1
ATOM 832 O O . ALA A 1 105 ? 8.623 4.789 -17.688 1.00 95.00 105 ALA A O 1
ATOM 833 N N . THR A 1 106 ? 10.489 5.073 -16.488 1.00 94.56 106 THR A N 1
ATOM 834 C CA . THR A 1 106 ? 10.472 6.536 -16.603 1.00 94.56 106 THR A CA 1
ATOM 835 C C . THR A 1 106 ? 10.876 7.019 -17.996 1.00 94.56 106 THR A C 1
ATOM 837 O O . THR A 1 106 ? 10.219 7.896 -18.549 1.00 94.56 106 THR A O 1
ATOM 840 N N . ARG A 1 107 ? 11.958 6.478 -18.573 1.00 95.12 107 ARG A N 1
ATOM 841 C CA . ARG A 1 107 ? 12.541 6.983 -19.829 1.00 95.12 107 ARG A CA 1
ATOM 842 C C . ARG A 1 107 ? 11.938 6.353 -21.076 1.00 95.12 107 ARG A C 1
ATOM 844 O O . ARG A 1 107 ? 11.738 7.062 -22.054 1.00 95.12 107 ARG A O 1
ATOM 851 N N . THR A 1 108 ? 11.683 5.048 -21.053 1.00 93.94 108 THR A N 1
ATOM 852 C CA . THR A 1 108 ? 11.179 4.312 -22.219 1.00 93.94 108 THR A CA 1
ATOM 853 C C . THR A 1 108 ? 9.659 4.324 -22.250 1.00 93.94 108 THR A C 1
ATOM 855 O O . THR A 1 108 ? 9.068 4.599 -23.289 1.00 93.94 108 THR A O 1
ATOM 858 N N . LEU A 1 109 ? 9.020 4.054 -21.107 1.00 94.38 109 LEU A N 1
ATOM 859 C CA . LEU A 1 109 ? 7.561 3.919 -21.034 1.00 94.38 109 LEU A CA 1
ATOM 860 C C . LEU A 1 109 ? 6.852 5.246 -20.723 1.00 94.38 109 LEU A C 1
ATOM 862 O O . LEU A 1 109 ? 5.642 5.347 -20.905 1.00 94.38 109 LEU A O 1
ATOM 866 N N . GLY A 1 110 ? 7.577 6.265 -20.244 1.00 93.50 110 GLY A N 1
ATOM 867 C CA . GLY A 1 110 ? 7.000 7.558 -19.857 1.00 93.50 110 GLY A CA 1
ATOM 868 C C . GLY A 1 110 ? 6.085 7.489 -18.627 1.00 93.50 110 GLY A C 1
ATOM 869 O O . GLY A 1 110 ? 5.306 8.412 -18.384 1.00 93.50 110 GLY A O 1
ATOM 870 N N . LEU A 1 111 ? 6.164 6.405 -17.846 1.00 93.44 111 LEU A N 1
ATOM 871 C CA . LEU A 1 111 ? 5.321 6.160 -16.681 1.00 93.44 111 LEU A CA 1
ATOM 872 C C . LEU A 1 111 ? 6.191 6.002 -15.424 1.00 93.44 111 LEU A C 1
ATOM 874 O O . LEU A 1 111 ? 6.707 4.914 -15.164 1.00 93.44 111 LEU A O 1
ATOM 878 N N . PRO A 1 112 ? 6.365 7.063 -14.616 1.00 94.25 112 PRO A N 1
ATOM 879 C CA . PRO A 1 112 ? 7.155 6.966 -13.396 1.00 94.25 112 PRO A CA 1
ATOM 880 C C . PRO A 1 112 ? 6.478 6.014 -12.391 1.00 94.25 112 PRO A C 1
ATOM 882 O O . PRO A 1 112 ? 5.281 6.176 -12.124 1.00 94.25 112 PRO A O 1
ATOM 885 N N . PRO A 1 113 ? 7.218 5.070 -11.773 1.00 95.00 113 PRO A N 1
ATOM 886 C CA . PRO A 1 113 ? 6.656 4.088 -10.839 1.00 95.00 113 PRO A CA 1
ATOM 887 C C . PRO A 1 113 ? 5.855 4.694 -9.681 1.00 95.00 113 PRO A C 1
ATOM 889 O O . PRO A 1 113 ? 4.871 4.106 -9.232 1.00 95.00 113 PRO A O 1
ATOM 892 N N . LEU A 1 114 ? 6.230 5.896 -9.230 1.00 95.44 114 LEU A N 1
ATOM 893 C CA . LEU A 1 114 ? 5.537 6.597 -8.151 1.00 95.44 114 LEU A CA 1
ATOM 894 C C . LEU A 1 114 ? 4.058 6.867 -8.476 1.00 95.44 114 LEU A C 1
ATOM 896 O O . LEU A 1 114 ? 3.227 6.824 -7.573 1.00 95.44 114 LEU A O 1
ATOM 900 N N . ARG A 1 115 ? 3.695 7.072 -9.752 1.00 92.94 115 ARG A N 1
ATOM 901 C CA . ARG A 1 115 ? 2.286 7.259 -10.153 1.00 92.94 115 ARG A CA 1
ATOM 902 C C . ARG A 1 115 ? 1.426 6.025 -9.886 1.00 92.94 115 ARG A C 1
ATOM 904 O O . ARG A 1 115 ? 0.240 6.178 -9.618 1.00 92.94 115 ARG A O 1
ATOM 911 N N . LEU A 1 116 ? 2.011 4.829 -9.939 1.00 92.12 116 LEU A N 1
ATOM 912 C CA . LEU A 1 116 ? 1.325 3.587 -9.577 1.00 92.12 116 LEU A CA 1
ATOM 913 C C . LEU A 1 116 ? 1.259 3.443 -8.060 1.00 92.12 116 LEU A C 1
ATOM 915 O O . LEU A 1 116 ? 0.188 3.258 -7.485 1.00 92.12 116 LEU A O 1
ATOM 919 N N . ALA A 1 117 ? 2.414 3.599 -7.414 1.00 94.44 117 ALA A N 1
ATOM 920 C CA . ALA A 1 117 ? 2.551 3.393 -5.983 1.00 94.44 117 ALA A CA 1
ATOM 921 C C . ALA A 1 117 ? 1.693 4.354 -5.160 1.00 94.44 117 ALA A C 1
ATOM 923 O O . ALA A 1 117 ? 1.112 3.938 -4.162 1.00 94.44 117 ALA A O 1
ATOM 924 N N . ILE A 1 118 ? 1.562 5.618 -5.577 1.00 92.75 118 ILE A N 1
ATOM 925 C CA . ILE A 1 118 ? 0.757 6.592 -4.838 1.00 92.75 118 ILE A CA 1
ATOM 926 C C . ILE A 1 118 ? -0.709 6.167 -4.765 1.00 92.75 118 ILE A C 1
ATOM 928 O O . ILE A 1 118 ? -1.307 6.298 -3.703 1.00 92.75 118 ILE A O 1
ATOM 932 N N . GLN A 1 119 ? -1.265 5.574 -5.831 1.00 91.38 119 GLN A N 1
ATOM 933 C CA . GLN A 1 119 ? -2.631 5.051 -5.810 1.00 91.38 119 GLN A CA 1
ATOM 934 C C . GLN A 1 119 ? -2.762 3.896 -4.812 1.00 91.38 119 GLN A C 1
ATOM 936 O O . GLN A 1 119 ? -3.718 3.871 -4.039 1.00 91.38 119 GLN A O 1
ATOM 941 N N . TRP A 1 120 ? -1.790 2.980 -4.770 1.00 93.31 120 TRP A N 1
ATOM 942 C CA . TRP A 1 120 ? -1.786 1.883 -3.797 1.00 93.31 120 TRP A CA 1
ATOM 943 C C . TRP A 1 120 ? -1.695 2.395 -2.359 1.00 93.31 120 TRP A C 1
ATOM 945 O O . TRP A 1 120 ? -2.418 1.920 -1.490 1.00 93.31 120 TRP A O 1
ATOM 955 N N . MET A 1 121 ? -0.851 3.399 -2.112 1.00 93.44 121 MET A N 1
ATOM 956 C CA . MET A 1 121 ? -0.659 3.968 -0.780 1.00 93.44 121 MET A CA 1
ATOM 957 C C . MET A 1 121 ? -1.903 4.719 -0.295 1.00 93.44 121 MET A C 1
ATOM 959 O O . MET A 1 121 ? -2.372 4.435 0.802 1.00 93.44 121 MET A O 1
ATOM 963 N N . VAL A 1 122 ? -2.490 5.617 -1.101 1.00 91.81 122 VAL A N 1
ATOM 964 C CA . VAL A 1 122 ? -3.670 6.412 -0.685 1.00 91.81 122 VAL A CA 1
ATOM 965 C C . VAL A 1 122 ? -4.943 5.577 -0.527 1.00 91.81 122 VAL A C 1
ATOM 967 O O . VAL A 1 122 ? -5.837 5.958 0.228 1.00 91.81 122 VAL A O 1
ATOM 970 N N . THR A 1 123 ? -5.022 4.434 -1.214 1.00 92.12 123 THR A N 1
ATOM 971 C CA . THR A 1 123 ? -6.098 3.443 -1.050 1.00 92.12 123 THR A CA 1
ATOM 972 C C . THR A 1 123 ? -5.743 2.345 -0.048 1.00 92.12 123 THR A C 1
ATOM 974 O O . THR A 1 123 ? -6.508 1.398 0.092 1.00 92.12 123 THR A O 1
ATOM 977 N N . ALA A 1 124 ? -4.596 2.440 0.637 1.00 93.44 124 ALA A N 1
ATOM 978 C CA . ALA A 1 124 ? -4.075 1.435 1.567 1.00 93.44 124 ALA A CA 1
ATOM 979 C C . ALA A 1 124 ? -4.161 -0.010 1.030 1.00 93.44 124 ALA A C 1
ATOM 981 O O . ALA A 1 124 ? -4.463 -0.939 1.779 1.00 93.44 124 ALA A O 1
ATOM 982 N N . PHE A 1 125 ? -3.885 -0.181 -0.269 1.00 93.44 125 PHE A N 1
ATOM 983 C CA . PHE A 1 125 ? -3.880 -1.443 -1.016 1.00 93.44 125 PHE A CA 1
ATOM 984 C C . PHE A 1 125 ? -5.232 -2.154 -1.170 1.00 93.44 125 PHE A C 1
ATOM 986 O O . PHE A 1 125 ? -5.255 -3.308 -1.599 1.00 93.44 125 PHE A O 1
ATOM 993 N N . VAL A 1 126 ? -6.355 -1.477 -0.910 1.00 92.44 126 VAL A N 1
ATOM 994 C CA . VAL A 1 126 ? -7.699 -2.072 -1.046 1.00 92.44 126 VAL A CA 1
ATOM 995 C C . VAL A 1 126 ? -7.961 -2.614 -2.455 1.00 92.44 126 VAL A C 1
ATOM 997 O O . VAL A 1 126 ? -8.586 -3.656 -2.605 1.00 92.44 126 VAL A O 1
ATOM 1000 N N . GLU A 1 127 ? -7.473 -1.929 -3.491 1.00 88.50 127 GLU A N 1
ATOM 1001 C CA . GLU A 1 127 ? -7.663 -2.349 -4.889 1.00 88.50 127 GLU A CA 1
ATOM 1002 C C . GLU A 1 127 ? -6.694 -3.455 -5.337 1.00 88.50 127 GLU A C 1
ATOM 1004 O O . GLU A 1 127 ? -6.852 -3.997 -6.427 1.00 88.50 127 GLU A O 1
ATOM 1009 N N . VAL A 1 128 ? -5.671 -3.764 -4.533 1.00 89.75 128 VAL A N 1
ATOM 1010 C CA . VAL A 1 128 ? -4.558 -4.641 -4.930 1.00 89.75 128 VAL A CA 1
ATOM 1011 C C . VAL A 1 128 ? -4.580 -5.965 -4.173 1.00 89.75 128 VAL A C 1
ATOM 1013 O O . VAL A 1 128 ? -4.309 -7.007 -4.762 1.00 89.75 128 VAL A O 1
ATOM 1016 N N . LEU A 1 129 ? -4.856 -5.941 -2.870 1.00 91.69 129 LEU A N 1
ATOM 1017 C CA . LEU A 1 129 ? -4.791 -7.124 -2.016 1.00 91.69 129 LEU A CA 1
ATOM 1018 C C . LEU A 1 129 ? -6.159 -7.780 -1.854 1.00 91.69 129 LEU A C 1
ATOM 1020 O O . LEU A 1 129 ? -7.186 -7.111 -1.768 1.00 91.69 129 LEU A O 1
ATOM 1024 N N . GLU A 1 130 ? -6.158 -9.105 -1.722 1.00 91.19 130 GLU A N 1
ATOM 1025 C CA . GLU A 1 130 ? -7.357 -9.827 -1.305 1.00 91.19 130 GLU A CA 1
ATOM 1026 C C . GLU A 1 130 ? -7.736 -9.470 0.141 1.00 91.19 130 GLU A C 1
ATOM 1028 O O . GLU A 1 130 ? -6.838 -9.239 0.957 1.00 91.19 130 GLU A O 1
ATOM 1033 N N . PRO A 1 131 ? -9.032 -9.489 0.511 1.00 91.50 131 PRO A N 1
ATOM 1034 C CA . PRO A 1 131 ? -9.495 -9.025 1.820 1.00 91.50 131 PRO A CA 1
ATOM 1035 C C . PRO A 1 131 ? -8.746 -9.620 3.019 1.00 91.50 131 PRO A C 1
ATOM 1037 O O . PRO A 1 131 ? -8.441 -8.904 3.968 1.00 91.50 131 PRO A O 1
ATOM 1040 N N . ALA A 1 132 ? -8.402 -10.911 2.973 1.00 91.75 132 ALA A N 1
ATOM 1041 C CA . ALA A 1 132 ? -7.678 -11.571 4.058 1.00 91.75 132 ALA A CA 1
ATOM 1042 C C . ALA A 1 132 ? -6.234 -11.054 4.218 1.00 91.75 132 ALA A C 1
ATOM 1044 O O . ALA A 1 132 ? -5.799 -10.781 5.335 1.00 91.75 132 ALA A O 1
ATOM 1045 N N . GLU A 1 133 ? -5.493 -10.891 3.115 1.00 93.00 133 GLU A N 1
ATOM 1046 C CA . GLU A 1 133 ? -4.133 -10.327 3.142 1.00 93.00 133 GLU A CA 1
ATOM 1047 C C . GLU A 1 133 ? -4.153 -8.840 3.491 1.00 93.00 133 GLU A C 1
ATOM 1049 O O . GLU A 1 133 ? -3.304 -8.367 4.244 1.00 93.00 133 GLU A O 1
ATOM 1054 N N . LEU A 1 134 ? -5.150 -8.117 2.981 1.00 93.94 134 LEU A N 1
ATOM 1055 C CA . LEU A 1 134 ? -5.365 -6.707 3.261 1.00 93.94 134 LEU A CA 1
ATOM 1056 C C . LEU A 1 134 ? -5.579 -6.457 4.756 1.00 93.94 134 LEU A C 1
ATOM 1058 O O . LEU A 1 134 ? -4.881 -5.628 5.334 1.00 93.94 134 LEU A O 1
ATOM 1062 N N . LEU A 1 135 ? -6.501 -7.191 5.387 1.00 94.50 135 LEU A N 1
ATOM 1063 C CA . LEU A 1 135 ? -6.778 -7.054 6.818 1.00 94.50 135 LEU A CA 1
ATOM 1064 C C . LEU A 1 135 ? -5.561 -7.448 7.663 1.00 94.50 135 LEU A C 1
ATOM 1066 O O . LEU A 1 135 ? -5.193 -6.709 8.569 1.00 94.50 135 LEU A O 1
ATOM 1070 N N . ALA A 1 136 ? -4.857 -8.527 7.305 1.00 94.25 136 ALA A N 1
ATOM 1071 C CA . ALA A 1 136 ? -3.624 -8.911 7.995 1.00 94.25 136 ALA A CA 1
ATOM 1072 C C . ALA A 1 136 ? -2.513 -7.849 7.872 1.00 94.25 136 ALA A C 1
ATOM 1074 O O . ALA A 1 136 ? -1.704 -7.672 8.786 1.00 94.25 136 ALA A O 1
ATOM 1075 N N . PHE A 1 137 ? -2.445 -7.141 6.742 1.00 95.06 137 PHE A N 1
ATOM 1076 C CA . PHE A 1 137 ? -1.534 -6.015 6.563 1.00 95.06 137 PHE A CA 1
ATOM 1077 C C . PHE A 1 137 ? -1.979 -4.783 7.363 1.00 95.06 137 PHE A C 1
ATOM 1079 O O . PHE A 1 137 ? -1.142 -4.108 7.963 1.00 95.06 137 PHE A O 1
ATOM 1086 N N . TRP A 1 138 ? -3.282 -4.511 7.432 1.00 95.12 138 TRP A N 1
ATOM 1087 C CA . TRP A 1 138 ? -3.830 -3.434 8.257 1.00 95.12 138 TRP A CA 1
ATOM 1088 C C . TRP A 1 138 ? -3.602 -3.680 9.749 1.00 95.12 138 TRP A C 1
ATOM 1090 O O . TRP A 1 138 ? -3.226 -2.743 10.447 1.00 95.12 138 TRP A O 1
ATOM 1100 N N . ASP A 1 139 ? -3.711 -4.921 10.226 1.00 94.69 139 ASP A N 1
ATOM 1101 C CA . ASP A 1 139 ? -3.365 -5.291 11.604 1.00 94.69 139 ASP A CA 1
ATOM 1102 C C . ASP A 1 139 ? -1.898 -4.979 11.925 1.00 94.69 139 ASP A C 1
ATOM 1104 O O . ASP A 1 139 ? -1.572 -4.509 13.018 1.00 94.69 139 ASP A O 1
ATOM 1108 N N . LEU A 1 140 ? -0.997 -5.183 10.957 1.00 92.94 140 LEU A N 1
ATOM 1109 C CA . LEU A 1 140 ? 0.409 -4.817 11.107 1.00 92.94 140 LEU A CA 1
ATOM 1110 C C . LEU A 1 140 ? 0.576 -3.295 11.220 1.00 92.94 140 LEU A C 1
ATOM 1112 O O . LEU A 1 140 ? 1.266 -2.832 12.124 1.00 92.94 140 LEU A O 1
ATOM 1116 N N . ILE A 1 141 ? -0.083 -2.514 10.355 1.00 93.19 141 ILE A N 1
ATOM 1117 C CA . ILE A 1 141 ? -0.071 -1.042 10.439 1.00 93.19 141 ILE A CA 1
ATOM 1118 C C . ILE A 1 141 ? -0.616 -0.574 11.790 1.00 93.19 141 ILE A C 1
ATOM 1120 O O . ILE A 1 141 ? 0.003 0.267 12.439 1.00 93.19 141 ILE A O 1
ATOM 1124 N N . LEU A 1 142 ? -1.743 -1.134 12.232 1.00 92.12 142 LEU A N 1
ATOM 1125 C CA . LEU A 1 142 ? -2.360 -0.807 13.514 1.00 92.12 142 LEU A CA 1
ATOM 1126 C C . LEU A 1 142 ? -1.440 -1.143 14.687 1.00 92.12 142 LEU A C 1
ATOM 1128 O O . LEU A 1 142 ? -1.342 -0.347 15.613 1.00 92.12 142 LEU A O 1
ATOM 1132 N N . SER A 1 143 ? -0.717 -2.261 14.627 1.00 91.12 143 SER A N 1
ATOM 1133 C CA . SER A 1 143 ? 0.258 -2.635 15.658 1.00 91.12 143 SER A CA 1
ATOM 1134 C C . SER A 1 143 ? 1.354 -1.571 15.802 1.00 91.12 143 SER A C 1
ATOM 1136 O O . SER A 1 143 ? 1.608 -1.094 16.907 1.00 91.12 143 SER A O 1
ATOM 1138 N N . TYR A 1 144 ? 1.934 -1.115 14.686 1.00 89.12 144 TYR A N 1
ATOM 1139 C CA . TYR A 1 144 ? 2.922 -0.028 14.701 1.00 89.12 144 TYR A CA 1
ATOM 1140 C C . TYR A 1 144 ? 2.322 1.319 15.113 1.00 89.12 144 TYR A C 1
ATOM 1142 O O . TYR A 1 144 ? 2.993 2.114 15.763 1.00 89.12 144 TYR A O 1
ATOM 1150 N N . HIS A 1 145 ? 1.068 1.591 14.754 1.00 87.38 145 HIS A N 1
ATOM 1151 C CA . HIS A 1 145 ? 0.374 2.819 15.147 1.00 87.38 145 HIS A CA 1
ATOM 1152 C C . HIS A 1 145 ? 0.095 2.861 16.648 1.00 87.38 145 HIS A C 1
ATOM 1154 O O . HIS A 1 145 ? 0.273 3.893 17.290 1.00 87.38 145 HIS A O 1
ATOM 1160 N N . ILE A 1 146 ? -0.282 1.725 17.233 1.00 86.06 146 ILE A N 1
ATOM 1161 C CA . ILE A 1 146 ? -0.434 1.576 18.679 1.00 86.06 146 ILE A CA 1
ATOM 1162 C C . ILE A 1 146 ? 0.905 1.863 19.373 1.00 86.06 146 ILE A C 1
ATOM 1164 O O . ILE A 1 146 ? 0.944 2.640 20.328 1.00 86.06 146 ILE A O 1
ATOM 1168 N N . GLU A 1 147 ? 2.009 1.310 18.867 1.00 83.94 147 GLU A N 1
ATOM 1169 C CA . GLU A 1 147 ? 3.350 1.626 19.372 1.00 83.94 147 GLU A CA 1
ATOM 1170 C C . GLU A 1 147 ? 3.723 3.110 19.191 1.00 83.94 147 GLU A C 1
ATOM 1172 O O . GL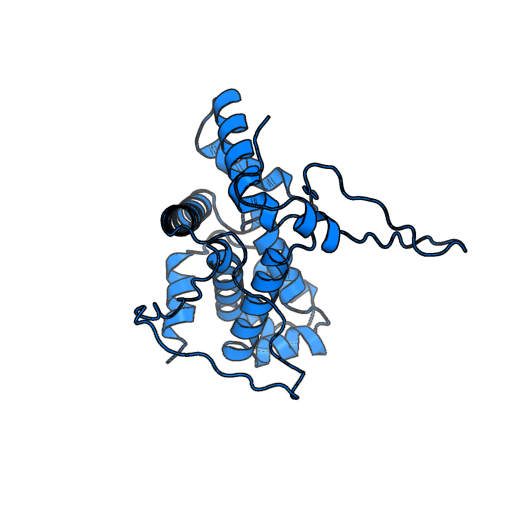U A 1 147 ? 4.304 3.701 20.100 1.00 83.94 147 GLU A O 1
ATOM 1177 N N . GLU A 1 148 ? 3.380 3.735 18.056 1.00 81.25 148 GLU A N 1
ATOM 1178 C CA . GLU A 1 148 ? 3.578 5.173 17.795 1.00 81.25 148 GLU A CA 1
ATOM 1179 C C . GLU A 1 148 ? 2.846 6.029 18.842 1.00 81.25 148 GLU A C 1
ATOM 1181 O O . GLU A 1 148 ? 3.458 6.920 19.438 1.00 81.25 148 GLU A O 1
ATOM 1186 N N . ILE A 1 149 ? 1.578 5.705 19.131 1.00 77.06 149 ILE A N 1
ATOM 1187 C CA . ILE A 1 149 ? 0.756 6.391 20.139 1.00 77.06 149 ILE A CA 1
ATOM 1188 C C . ILE A 1 149 ? 1.353 6.229 21.542 1.00 77.06 149 ILE A C 1
ATOM 1190 O O . ILE A 1 149 ? 1.531 7.220 22.254 1.00 77.06 149 ILE A O 1
ATOM 1194 N N . PHE A 1 150 ? 1.656 4.996 21.961 1.00 78.50 150 PHE A N 1
ATOM 1195 C CA . PHE A 1 150 ? 2.130 4.728 23.324 1.00 78.50 150 PHE A CA 1
ATOM 1196 C C . PHE A 1 150 ? 3.542 5.241 23.583 1.00 78.50 150 PHE A C 1
ATOM 1198 O O . PHE A 1 150 ? 3.863 5.594 24.715 1.00 78.50 150 PHE A O 1
ATOM 1205 N N . ALA A 1 151 ? 4.373 5.343 22.548 1.00 73.44 151 ALA A N 1
ATOM 1206 C CA . ALA A 1 151 ? 5.699 5.927 22.670 1.00 73.44 151 ALA A CA 1
ATOM 1207 C C . ALA A 1 151 ? 5.685 7.463 22.826 1.00 73.44 151 ALA A C 1
ATOM 1209 O O . ALA A 1 151 ? 6.753 8.068 22.876 1.00 73.44 151 ALA A O 1
ATOM 1210 N N . GLY A 1 152 ? 4.510 8.111 22.866 1.00 58.56 152 GLY A N 1
ATOM 1211 C CA . GLY A 1 152 ? 4.390 9.569 22.991 1.00 58.56 152 GLY A CA 1
ATOM 1212 C C . GLY A 1 152 ? 4.962 10.330 21.790 1.00 58.56 152 GLY A C 1
ATOM 1213 O O . GLY A 1 152 ? 5.265 11.519 21.888 1.00 58.56 152 GLY A O 1
ATOM 1214 N N . ARG A 1 153 ? 5.142 9.648 20.653 1.00 58.28 153 ARG A N 1
ATOM 1215 C CA . ARG A 1 153 ? 5.770 10.202 19.454 1.00 58.28 153 ARG A CA 1
ATOM 1216 C C . ARG A 1 153 ? 4.721 11.002 18.691 1.00 58.28 153 ARG A C 1
ATOM 1218 O O . ARG A 1 153 ? 3.850 10.446 18.032 1.00 58.28 153 ARG A O 1
ATOM 1225 N N . THR A 1 154 ? 4.775 12.325 18.807 1.00 49.53 154 THR A N 1
ATOM 1226 C CA . THR A 1 154 ? 3.905 13.218 18.029 1.00 49.53 154 THR A CA 1
ATOM 1227 C C . THR A 1 154 ? 4.146 13.016 16.531 1.00 49.53 154 THR A C 1
ATOM 1229 O O . THR A 1 154 ? 5.289 12.872 16.107 1.00 49.53 154 THR A O 1
ATOM 1232 N N . SER A 1 155 ? 3.060 13.048 15.755 1.00 46.03 155 SER A N 1
ATOM 1233 C CA . SER A 1 155 ? 2.852 12.665 14.343 1.00 46.03 155 SER A CA 1
ATOM 1234 C C . SER A 1 155 ? 3.783 13.252 13.260 1.00 46.03 155 SER A C 1
ATOM 1236 O O . SER A 1 155 ? 3.452 13.181 12.077 1.00 46.03 155 SER A O 1
ATOM 1238 N N . LEU A 1 156 ? 4.917 13.848 13.622 1.00 42.38 156 LEU A N 1
ATOM 1239 C CA . LEU A 1 156 ? 5.873 14.493 12.729 1.00 42.38 156 LEU A CA 1
ATOM 1240 C C . LEU A 1 156 ? 7.282 13.940 12.964 1.00 42.38 156 LEU A C 1
ATOM 1242 O O . LEU A 1 156 ? 8.142 14.600 13.545 1.00 42.38 156 LEU A O 1
ATOM 1246 N N . SER A 1 157 ? 7.557 12.739 12.460 1.00 41.44 157 SER A N 1
ATOM 1247 C CA . SER A 1 157 ? 8.935 12.417 12.098 1.00 41.44 157 SER A CA 1
ATOM 1248 C C . SER A 1 157 ? 9.310 13.270 10.883 1.00 41.44 157 SER A C 1
ATOM 1250 O O . SER A 1 157 ? 8.590 13.259 9.894 1.00 41.44 157 SER A O 1
ATOM 1252 N N . VAL A 1 158 ? 10.444 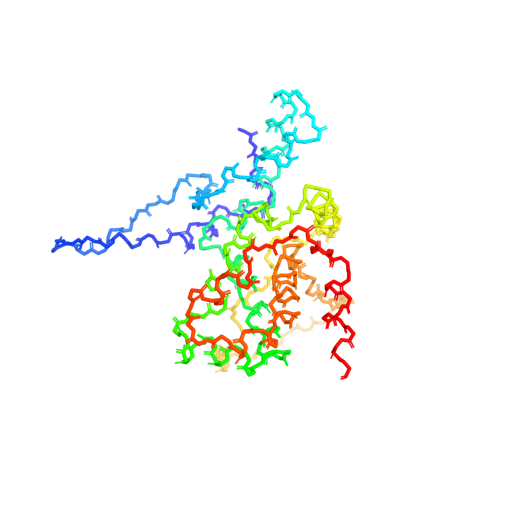13.971 10.959 1.00 42.00 158 VAL A N 1
ATOM 1253 C CA . VAL A 1 158 ? 11.089 14.830 9.941 1.00 42.00 158 VAL A CA 1
ATOM 1254 C C . VAL A 1 158 ? 10.651 16.307 9.927 1.00 42.00 158 VAL A C 1
ATOM 1256 O O . VAL A 1 158 ? 9.783 16.734 9.168 1.00 42.00 158 VAL A O 1
ATOM 1259 N N . HIS A 1 159 ? 11.397 17.136 10.667 1.00 34.28 159 HIS A N 1
ATOM 1260 C CA . HIS A 1 159 ? 11.700 18.494 10.213 1.00 34.28 159 HIS A CA 1
ATOM 1261 C C . HIS A 1 159 ? 12.525 18.388 8.918 1.00 34.28 159 HIS A C 1
ATOM 1263 O O . HIS A 1 159 ? 13.713 18.074 8.958 1.00 34.28 159 HIS A O 1
ATOM 1269 N N . ILE A 1 160 ? 11.915 18.642 7.756 1.00 40.97 160 ILE A N 1
ATOM 1270 C CA . ILE A 1 160 ? 12.647 18.820 6.490 1.00 40.97 160 ILE A CA 1
ATOM 1271 C C . ILE A 1 160 ? 13.314 20.202 6.533 1.00 40.97 160 ILE A C 1
ATOM 1273 O O . ILE A 1 160 ? 12.851 21.125 5.869 1.00 40.97 160 ILE A O 1
ATOM 1277 N N . ARG A 1 161 ? 14.341 20.395 7.375 1.00 37.28 161 ARG A N 1
ATOM 1278 C CA . ARG A 1 161 ? 15.250 21.550 7.272 1.00 37.28 161 ARG A CA 1
ATOM 1279 C C . ARG A 1 161 ? 16.497 21.445 8.157 1.00 37.28 161 ARG A C 1
ATOM 1281 O O . ARG A 1 161 ? 16.674 22.232 9.070 1.00 37.28 161 ARG A O 1
ATOM 1288 N N . GLU A 1 162 ? 17.413 20.542 7.828 1.00 37.91 162 GLU A N 1
ATOM 1289 C CA . GLU A 1 162 ? 18.833 20.728 8.176 1.00 37.91 162 GLU A CA 1
ATOM 1290 C C . GLU A 1 162 ? 19.702 20.410 6.956 1.00 37.91 162 GLU A C 1
ATOM 1292 O O . GLU A 1 162 ? 20.483 19.468 6.901 1.00 37.91 162 GLU A O 1
ATOM 1297 N N . GLY A 1 163 ? 19.508 21.218 5.920 1.00 38.75 163 GLY A N 1
ATOM 1298 C CA . GLY A 1 163 ? 20.424 21.348 4.802 1.00 38.75 163 GLY A CA 1
ATOM 1299 C C . GLY A 1 163 ? 20.367 22.803 4.371 1.00 38.75 163 GLY A C 1
ATOM 1300 O O . GLY A 1 163 ? 19.331 23.228 3.869 1.00 38.75 163 GLY A O 1
ATOM 1301 N N . VAL A 1 164 ? 21.467 23.537 4.575 1.00 39.19 164 VAL A N 1
ATOM 1302 C CA . VAL A 1 164 ? 21.630 24.988 4.330 1.00 39.19 164 VAL A CA 1
ATOM 1303 C C . VAL A 1 164 ? 20.934 25.814 5.435 1.00 39.19 164 VAL A C 1
ATOM 1305 O O . VAL A 1 164 ? 19.717 25.911 5.470 1.00 39.19 164 VAL A O 1
ATOM 1308 N N . GLU A 1 165 ? 21.620 26.339 6.455 1.00 30.61 165 GLU A N 1
ATOM 1309 C CA . GLU A 1 165 ? 22.686 27.344 6.371 1.00 30.61 165 GLU A CA 1
ATOM 1310 C C . GLU A 1 165 ? 23.721 27.199 7.501 1.00 30.61 165 GLU A C 1
ATOM 1312 O O . GLU A 1 165 ? 23.412 27.094 8.686 1.00 30.61 165 GLU A O 1
ATOM 1317 N N . SER A 1 166 ? 24.990 27.249 7.110 1.00 29.09 166 SER A N 1
ATOM 1318 C CA . SER A 1 166 ? 26.119 27.553 7.976 1.00 29.09 166 SER A CA 1
ATOM 1319 C C . SER A 1 166 ? 26.151 29.046 8.317 1.00 29.09 166 SER A C 1
ATOM 1321 O O . SER A 1 166 ? 26.187 29.862 7.397 1.00 29.09 166 SER A O 1
ATOM 1323 N N . GLY A 1 167 ? 26.301 29.393 9.598 1.00 26.73 167 GLY A N 1
ATOM 1324 C CA . GLY A 1 167 ? 26.923 30.660 9.993 1.00 26.73 167 GLY A CA 1
ATOM 1325 C C . GLY A 1 167 ? 26.325 31.348 11.219 1.00 26.73 167 GLY A C 1
ATOM 1326 O O . GLY A 1 167 ? 25.295 31.988 11.106 1.00 26.73 167 GLY A O 1
ATOM 1327 N N . VAL A 1 168 ? 27.100 31.328 12.316 1.00 29.30 168 VAL A N 1
ATOM 1328 C CA . VAL A 1 168 ? 27.105 32.318 13.419 1.00 29.30 168 VAL A CA 1
ATOM 1329 C C . VAL A 1 168 ? 25.847 32.258 14.312 1.00 29.30 168 VAL A C 1
ATOM 1331 O O . VAL A 1 168 ? 24.761 32.622 13.911 1.00 29.30 168 VAL A O 1
ATOM 1334 N N . GLU A 1 169 ? 25.897 31.766 15.552 1.00 27.89 169 GLU A N 1
ATOM 1335 C CA . GLU A 1 169 ? 26.598 32.421 16.657 1.00 27.89 169 GLU A CA 1
ATOM 1336 C C . GLU A 1 169 ? 26.781 31.452 17.847 1.00 27.89 169 GLU A C 1
ATOM 1338 O O . GLU A 1 169 ? 25.843 30.837 18.350 1.00 27.89 169 GLU A O 1
ATOM 1343 N N . LYS A 1 170 ? 28.024 31.317 18.322 1.00 32.16 170 LYS A N 1
ATOM 1344 C CA . LYS A 1 170 ? 28.360 30.625 19.573 1.00 32.16 170 LYS A CA 1
ATOM 1345 C C . LYS A 1 170 ? 27.950 31.500 20.761 1.00 32.16 170 LYS A C 1
ATOM 1347 O O . LYS A 1 170 ? 28.550 32.557 20.948 1.00 32.16 170 LYS A O 1
ATOM 1352 N N . LYS A 1 171 ? 27.108 30.993 21.670 1.00 28.25 171 LYS A N 1
ATOM 1353 C CA . LYS A 1 171 ? 27.183 31.392 23.088 1.00 28.25 171 LYS A CA 1
ATOM 1354 C C . LYS A 1 171 ? 26.758 30.292 24.071 1.00 28.25 171 LYS A C 1
ATOM 1356 O O . LYS A 1 171 ? 25.593 30.033 24.320 1.00 28.25 171 LYS A O 1
ATOM 1361 N N . LYS A 1 172 ? 27.813 29.679 24.606 1.00 27.98 172 LYS A N 1
ATOM 1362 C CA . LYS A 1 172 ? 28.031 29.010 25.898 1.00 27.98 172 LYS A CA 1
ATOM 1363 C C . LYS A 1 172 ? 26.970 29.239 27.003 1.00 27.98 172 LYS A C 1
ATOM 1365 O O . LYS A 1 172 ? 26.764 30.383 27.401 1.00 27.98 172 LYS A O 1
ATOM 1370 N N . LYS A 1 173 ? 26.459 28.135 27.569 1.00 27.16 173 LYS A N 1
ATOM 1371 C CA . LYS A 1 173 ? 26.211 27.840 29.007 1.00 27.16 173 LYS A CA 1
ATOM 1372 C C . LYS A 1 173 ? 25.826 26.349 29.104 1.00 27.16 173 LYS A C 1
ATOM 1374 O O . LYS A 1 173 ? 24.884 25.941 28.443 1.00 27.16 173 LYS A O 1
ATOM 1379 N N . GLU A 1 174 ? 26.760 25.476 29.494 1.00 28.58 174 GLU A N 1
ATOM 1380 C CA . GLU A 1 174 ? 26.929 24.907 30.856 1.00 28.58 174 GLU A CA 1
ATOM 1381 C C . GLU A 1 174 ? 25.709 24.067 31.273 1.00 28.58 174 GLU A C 1
ATOM 1383 O O . GLU A 1 174 ? 24.625 24.600 31.449 1.00 28.58 174 GLU A O 1
ATOM 1388 N N . MET A 1 175 ? 25.814 22.741 31.123 1.00 28.17 175 MET A N 1
ATOM 1389 C CA . MET A 1 175 ? 26.151 21.768 32.181 1.00 28.17 175 MET A CA 1
ATOM 1390 C C . MET A 1 175 ? 24.949 21.481 33.084 1.00 28.17 175 MET A C 1
ATOM 1392 O O . MET A 1 175 ? 24.785 22.117 34.110 1.00 28.17 175 MET A O 1
ATOM 1396 N N . GLU A 1 176 ? 24.170 20.470 32.705 1.00 27.94 176 GLU A N 1
ATOM 1397 C CA . GLU A 1 176 ? 23.488 19.562 33.626 1.00 27.94 176 GLU A CA 1
ATOM 1398 C C . GLU A 1 176 ? 23.250 18.242 32.885 1.00 27.94 176 GLU A C 1
ATOM 1400 O O . GLU A 1 176 ? 23.025 18.219 31.673 1.00 27.94 176 GLU A O 1
ATOM 1405 N N . GLY A 1 177 ? 23.475 17.137 33.593 1.00 31.45 177 GLY A N 1
ATOM 1406 C CA . GLY A 1 177 ? 23.375 15.795 33.050 1.00 31.45 177 GLY A CA 1
ATOM 1407 C C . GLY A 1 177 ? 21.924 15.443 32.776 1.00 31.45 177 GLY A C 1
ATOM 1408 O O . GLY A 1 177 ? 21.173 15.174 33.701 1.00 31.45 177 GLY A O 1
ATOM 1409 N N . GLU A 1 178 ? 21.574 15.379 31.503 1.00 29.45 178 GLU A N 1
ATOM 1410 C CA . GLU A 1 178 ? 20.473 14.559 31.027 1.00 29.45 1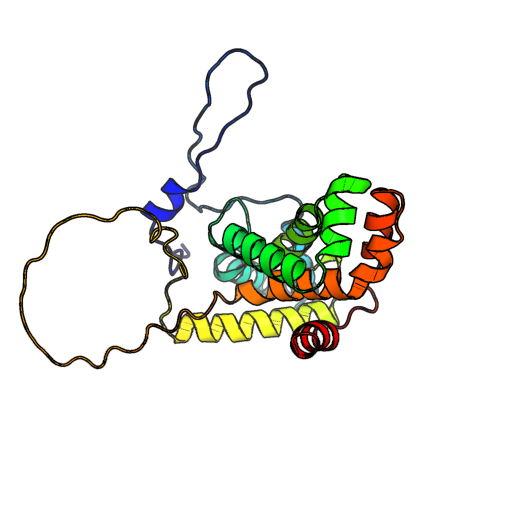78 GLU A CA 1
ATOM 1411 C C . GLU A 1 178 ? 21.076 13.582 30.030 1.00 29.45 178 GLU A C 1
ATOM 1413 O O . GLU A 1 178 ? 21.780 13.965 29.087 1.00 29.45 178 GLU A O 1
ATOM 1418 N N . GLU A 1 179 ? 20.865 12.297 30.297 1.00 29.19 179 GLU A N 1
ATOM 1419 C CA . GLU A 1 179 ? 21.066 11.235 29.330 1.00 29.19 179 GLU A CA 1
ATOM 1420 C C . GLU A 1 179 ? 20.342 11.662 28.054 1.00 29.19 179 GLU A C 1
ATOM 1422 O O . GLU A 1 179 ? 19.116 11.682 27.994 1.00 29.19 179 GLU A O 1
ATOM 1427 N N . LYS A 1 180 ? 21.106 12.090 27.042 1.00 30.56 180 LYS A N 1
ATOM 1428 C CA . LYS A 1 180 ? 20.581 12.293 25.697 1.00 30.56 180 LYS A CA 1
ATOM 1429 C C . LYS A 1 180 ? 20.114 10.929 25.220 1.00 30.56 180 LYS A C 1
ATOM 1431 O O . LYS A 1 180 ? 20.892 10.182 24.624 1.00 30.56 180 LYS A O 1
ATOM 1436 N N . GLU A 1 181 ? 18.852 10.613 25.493 1.00 31.55 181 GLU A N 1
ATOM 1437 C CA . GLU A 1 181 ? 18.102 9.646 24.722 1.00 31.55 181 GLU A CA 1
ATOM 1438 C C . GLU A 1 181 ? 18.319 10.038 23.266 1.00 31.55 181 GLU A C 1
ATOM 1440 O O . GLU A 1 181 ? 17.911 11.105 22.802 1.00 31.55 181 GLU A O 1
ATOM 1445 N N . VAL A 1 182 ? 19.090 9.211 22.568 1.00 31.95 182 VAL A N 1
ATOM 1446 C CA . VAL A 1 182 ? 19.221 9.262 21.122 1.00 31.95 182 VAL A CA 1
ATOM 1447 C C . VAL A 1 182 ? 17.789 9.256 20.613 1.00 31.95 182 VAL A C 1
ATOM 1449 O O . VAL A 1 182 ? 17.119 8.232 20.745 1.00 31.95 182 VAL A O 1
ATOM 1452 N N . SER A 1 183 ? 17.294 10.403 20.130 1.00 36.31 183 SER A N 1
ATOM 1453 C CA . SER A 1 183 ? 15.926 10.547 19.642 1.00 36.31 183 SER A CA 1
ATOM 1454 C C . SER A 1 183 ? 15.790 9.625 18.442 1.00 36.31 183 SER A C 1
ATOM 1456 O O . SER A 1 183 ? 16.117 9.983 17.310 1.00 36.31 183 SER A O 1
ATOM 1458 N N . SER A 1 184 ? 15.429 8.378 18.717 1.00 38.31 184 SER A N 1
ATOM 1459 C CA . SER A 1 184 ? 15.244 7.353 17.715 1.00 38.31 184 SER A CA 1
ATOM 1460 C C . SER A 1 184 ? 14.088 7.832 16.851 1.00 38.31 184 SER A C 1
ATOM 1462 O O . SER A 1 184 ? 12.935 7.877 17.275 1.00 38.31 184 SER A O 1
ATOM 1464 N N . PHE A 1 185 ? 14.440 8.302 15.655 1.00 45.72 185 PHE A N 1
ATOM 1465 C CA . PHE A 1 185 ? 13.533 8.706 14.593 1.00 45.72 185 PHE A CA 1
ATOM 1466 C C . PHE A 1 185 ? 12.772 7.461 14.123 1.00 45.72 185 PHE A C 1
ATOM 1468 O O . PHE A 1 185 ? 13.078 6.885 13.082 1.00 45.72 185 PHE A O 1
ATOM 1475 N N . ALA A 1 186 ? 11.836 6.979 14.938 1.00 46.03 186 ALA A N 1
ATOM 1476 C CA . ALA A 1 186 ? 10.976 5.879 14.560 1.00 46.03 186 ALA A CA 1
ATOM 1477 C C . ALA A 1 186 ? 10.049 6.382 13.440 1.00 46.03 186 ALA A C 1
ATOM 1479 O O . ALA A 1 186 ? 9.416 7.430 13.602 1.00 46.03 186 ALA A O 1
ATOM 1480 N N . PRO A 1 187 ? 10.003 5.698 12.291 1.00 57.75 187 PRO A N 1
ATOM 1481 C CA . PRO A 1 187 ? 9.181 6.132 11.174 1.00 57.75 187 PRO A CA 1
ATOM 1482 C C . PRO A 1 187 ? 7.691 5.991 11.531 1.00 57.75 187 PRO A C 1
ATOM 1484 O O . PRO A 1 187 ? 7.297 5.001 12.146 1.00 57.75 187 PRO A O 1
ATOM 1487 N N . SER A 1 188 ? 6.864 6.972 11.145 1.00 75.00 188 SER A N 1
ATOM 1488 C CA . SER A 1 188 ? 5.395 6.929 11.297 1.00 75.00 188 SER A CA 1
ATOM 1489 C C . SER A 1 188 ? 4.836 5.593 10.811 1.00 75.00 188 SER A C 1
ATOM 1491 O O . SER A 1 188 ? 5.259 5.181 9.736 1.00 75.00 188 SER A O 1
ATOM 1493 N N . ALA A 1 189 ? 3.868 4.963 11.486 1.00 84.19 189 ALA A N 1
ATOM 1494 C CA . ALA A 1 189 ? 3.332 3.623 11.175 1.00 84.19 189 ALA A CA 1
ATOM 1495 C C . ALA A 1 189 ? 2.960 3.400 9.693 1.00 84.19 189 ALA A C 1
ATOM 1497 O O . ALA A 1 189 ? 3.030 2.288 9.168 1.00 84.19 189 ALA A O 1
ATOM 1498 N N . LEU A 1 190 ? 2.641 4.486 8.989 1.00 90.06 190 LEU A N 1
ATOM 1499 C CA . LEU A 1 190 ? 2.397 4.537 7.549 1.00 90.06 190 LEU A CA 1
ATOM 1500 C C . LEU A 1 190 ? 3.610 4.166 6.682 1.00 90.06 190 LEU A C 1
ATOM 1502 O O . LEU A 1 190 ? 3.427 3.928 5.495 1.00 90.06 190 LEU A O 1
ATOM 1506 N N . TRP A 1 191 ? 4.820 4.052 7.242 1.00 89.88 191 TRP A N 1
ATOM 1507 C CA . TRP A 1 191 ? 6.051 3.635 6.555 1.00 89.88 191 TRP A CA 1
ATOM 1508 C C . TRP A 1 191 ? 5.953 2.236 5.935 1.00 89.88 191 TRP A C 1
ATOM 1510 O O . TRP A 1 191 ? 6.668 1.916 4.985 1.00 89.88 191 TRP A O 1
ATOM 1520 N N . LEU A 1 192 ? 5.027 1.415 6.429 1.00 92.44 192 LEU A N 1
ATOM 1521 C CA . LEU A 1 192 ? 4.718 0.112 5.854 1.00 92.44 192 LEU A CA 1
ATOM 1522 C C . LEU A 1 192 ? 4.048 0.214 4.477 1.00 92.44 192 LEU A C 1
ATOM 1524 O O . LEU A 1 192 ? 4.235 -0.681 3.653 1.00 92.44 192 LEU A O 1
ATOM 1528 N N . LEU A 1 193 ? 3.314 1.297 4.191 1.00 94.69 193 LEU A N 1
ATOM 1529 C CA . LEU A 1 193 ? 2.684 1.529 2.887 1.00 94.69 193 LEU A CA 1
ATOM 1530 C C . LEU A 1 193 ? 3.717 1.642 1.749 1.00 94.69 193 LEU A C 1
ATOM 1532 O O . LEU A 1 193 ? 3.638 0.848 0.807 1.00 94.69 193 LEU A O 1
ATOM 1536 N N . PRO A 1 194 ? 4.708 2.558 1.802 1.00 95.06 194 PRO A N 1
ATOM 1537 C CA . PRO A 1 194 ? 5.732 2.651 0.769 1.00 95.06 194 PRO A CA 1
ATOM 1538 C C . PRO A 1 194 ? 6.664 1.440 0.759 1.00 95.06 194 PRO A C 1
ATOM 1540 O O . PRO A 1 194 ? 7.157 1.076 -0.307 1.00 95.06 194 PRO A O 1
ATOM 1543 N N . LEU A 1 195 ? 6.875 0.777 1.903 1.00 94.25 195 LEU A N 1
ATOM 1544 C CA . LEU A 1 195 ? 7.647 -0.462 1.964 1.00 94.25 195 LEU A CA 1
ATOM 1545 C C . LEU A 1 195 ? 6.967 -1.580 1.166 1.00 94.25 195 LEU A C 1
ATOM 1547 O O . LEU A 1 195 ? 7.613 -2.223 0.335 1.00 94.25 195 LEU A O 1
ATOM 1551 N N . LEU A 1 196 ? 5.663 -1.791 1.375 1.00 95.25 196 LEU A N 1
ATOM 1552 C CA . LEU A 1 196 ? 4.904 -2.778 0.615 1.00 95.25 196 LEU A CA 1
ATOM 1553 C C . LEU A 1 196 ? 4.847 -2.391 -0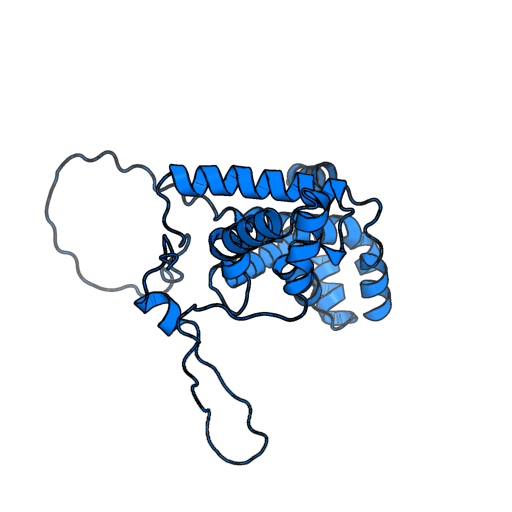.869 1.00 95.25 196 LEU A C 1
ATOM 1555 O O . LEU A 1 196 ? 5.084 -3.247 -1.722 1.00 95.25 196 LEU A O 1
ATOM 1559 N N . ALA A 1 197 ? 4.635 -1.110 -1.188 1.00 95.56 197 ALA A N 1
ATOM 1560 C CA . ALA A 1 197 ? 4.612 -0.623 -2.569 1.00 95.56 197 ALA A CA 1
ATOM 1561 C C . ALA A 1 197 ? 5.941 -0.896 -3.286 1.00 95.56 197 ALA A C 1
ATOM 1563 O O . ALA A 1 197 ? 5.956 -1.412 -4.406 1.00 95.56 197 ALA A O 1
ATOM 1564 N N . ALA A 1 198 ? 7.062 -0.599 -2.624 1.00 95.31 198 ALA A N 1
ATOM 1565 C CA . ALA A 1 198 ? 8.389 -0.874 -3.150 1.00 95.31 198 ALA A CA 1
ATOM 1566 C C . ALA A 1 198 ? 8.612 -2.379 -3.309 1.00 95.31 198 ALA A C 1
ATOM 1568 O O . ALA A 1 198 ? 9.091 -2.809 -4.352 1.00 95.31 198 ALA A O 1
ATOM 1569 N N . SER A 1 199 ? 8.212 -3.195 -2.330 1.00 94.38 199 SER A N 1
ATOM 1570 C CA . SER A 1 199 ? 8.373 -4.651 -2.412 1.00 94.38 199 SER A CA 1
ATOM 1571 C C . SER A 1 199 ? 7.606 -5.264 -3.584 1.00 94.38 199 SER A C 1
ATOM 1573 O O . SER A 1 199 ? 8.150 -6.105 -4.297 1.00 94.38 199 SER A O 1
ATOM 1575 N N . LEU A 1 200 ? 6.389 -4.780 -3.850 1.00 93.88 200 LEU A N 1
ATOM 1576 C CA . LEU A 1 200 ? 5.587 -5.187 -4.997 1.00 93.88 200 LEU A CA 1
ATOM 1577 C C . LEU A 1 200 ? 6.254 -4.783 -6.317 1.00 93.88 200 LEU A C 1
ATOM 1579 O O . LEU A 1 200 ? 6.346 -5.596 -7.238 1.00 93.88 200 LEU A O 1
ATOM 1583 N N . PHE A 1 201 ? 6.743 -3.543 -6.402 1.00 94.69 201 PHE A N 1
ATOM 1584 C CA . PHE A 1 201 ? 7.429 -3.054 -7.594 1.00 94.69 201 PHE A CA 1
ATOM 1585 C C . PHE A 1 201 ? 8.720 -3.830 -7.867 1.00 94.69 201 PHE A C 1
ATOM 1587 O O . PHE A 1 201 ? 8.912 -4.312 -8.978 1.00 94.69 201 PHE A O 1
ATOM 1594 N N . VAL A 1 202 ? 9.576 -4.002 -6.856 1.00 94.19 202 VAL A N 1
ATOM 1595 C CA . VAL A 1 202 ? 10.855 -4.721 -6.964 1.00 94.19 202 VAL A CA 1
ATOM 1596 C C . VAL A 1 202 ? 10.618 -6.184 -7.334 1.00 94.19 202 VAL A C 1
ATOM 1598 O O . VAL A 1 202 ? 11.284 -6.702 -8.224 1.00 94.19 202 VAL A O 1
ATOM 1601 N N . TYR A 1 203 ? 9.619 -6.834 -6.733 1.00 92.50 203 TYR A N 1
ATOM 1602 C CA . TYR A 1 203 ? 9.245 -8.204 -7.083 1.00 92.50 203 TYR A CA 1
ATOM 1603 C C . TYR A 1 203 ? 8.864 -8.355 -8.567 1.00 92.50 203 TYR A C 1
ATOM 1605 O O . TYR A 1 203 ? 9.218 -9.348 -9.201 1.00 92.50 203 TYR A O 1
ATOM 1613 N N . ARG A 1 204 ? 8.179 -7.359 -9.147 1.00 92.56 204 ARG A N 1
ATOM 1614 C CA . ARG A 1 204 ? 7.776 -7.359 -10.567 1.00 92.56 204 ARG A CA 1
ATOM 1615 C C . ARG A 1 204 ? 8.753 -6.620 -11.489 1.00 92.56 204 ARG A C 1
ATOM 1617 O O . ARG A 1 204 ? 8.524 -6.593 -12.697 1.00 92.56 204 ARG A O 1
ATOM 1624 N N . ALA A 1 205 ? 9.856 -6.077 -10.975 1.00 93.88 205 ALA A N 1
ATOM 1625 C CA . ALA A 1 205 ? 10.821 -5.289 -11.744 1.00 93.88 205 ALA A CA 1
ATOM 1626 C C . ALA A 1 205 ? 11.354 -6.010 -13.002 1.00 93.88 205 ALA A C 1
ATOM 1628 O O . ALA A 1 205 ? 11.357 -5.387 -14.066 1.00 93.88 205 ALA A O 1
ATOM 1629 N N . PRO A 1 206 ? 11.677 -7.323 -12.970 1.00 93.56 206 PRO A N 1
ATOM 1630 C CA . PRO A 1 206 ? 12.121 -8.036 -14.170 1.00 93.56 206 PRO A CA 1
ATOM 1631 C C . PRO A 1 206 ? 11.067 -8.107 -15.286 1.00 93.56 206 PRO A C 1
ATOM 1633 O O . PRO A 1 206 ? 11.414 -8.307 -16.448 1.00 93.56 206 PRO A O 1
ATOM 1636 N N . LEU A 1 207 ? 9.778 -7.984 -14.950 1.00 93.69 207 LEU A N 1
ATOM 1637 C CA . LEU A 1 207 ? 8.687 -7.922 -15.927 1.00 93.69 207 LEU A CA 1
ATOM 1638 C C . LEU A 1 207 ? 8.553 -6.512 -16.502 1.00 93.69 207 LEU A C 1
ATOM 1640 O O . LEU A 1 207 ? 8.344 -6.363 -17.702 1.00 93.69 207 LEU A O 1
ATOM 1644 N N . VAL A 1 208 ? 8.736 -5.486 -15.666 1.00 94.31 208 VAL A N 1
ATOM 1645 C CA . VAL A 1 208 ? 8.735 -4.079 -16.095 1.00 94.31 208 VAL A CA 1
ATOM 1646 C C . VAL A 1 208 ? 9.824 -3.832 -17.136 1.00 94.31 208 VAL A C 1
ATOM 1648 O O . VAL A 1 208 ? 9.550 -3.220 -18.161 1.00 94.31 208 VAL A O 1
ATOM 1651 N N . GLU A 1 209 ? 11.028 -4.370 -16.931 1.00 93.94 209 GLU A N 1
ATOM 1652 C CA . GLU A 1 209 ? 12.144 -4.258 -17.887 1.00 93.94 209 GLU A CA 1
ATOM 1653 C C . GLU A 1 209 ? 11.847 -4.879 -19.261 1.00 93.94 209 GLU A C 1
ATOM 1655 O O . GLU A 1 209 ? 12.471 -4.512 -20.254 1.00 93.94 209 GLU A O 1
ATOM 1660 N N . ARG A 1 210 ? 10.886 -5.807 -19.337 1.00 94.94 210 ARG A N 1
ATOM 1661 C CA . ARG A 1 210 ? 10.467 -6.464 -20.585 1.00 94.94 210 ARG A CA 1
ATOM 1662 C C . ARG A 1 210 ? 9.295 -5.770 -21.273 1.00 94.94 210 ARG A C 1
ATOM 1664 O O . ARG A 1 210 ? 8.979 -6.133 -22.401 1.00 94.94 210 ARG A O 1
ATOM 1671 N N . CYS A 1 211 ? 8.642 -4.821 -20.607 1.00 95.06 211 CYS A N 1
ATOM 1672 C CA . CYS A 1 211 ? 7.514 -4.093 -21.180 1.00 95.06 211 CYS A CA 1
ATOM 1673 C C . CYS A 1 211 ? 8.001 -3.148 -22.284 1.00 95.06 211 CYS A C 1
ATOM 1675 O O . CYS A 1 211 ? 9.026 -2.480 -22.129 1.00 95.06 211 CYS A O 1
ATOM 1677 N N . ALA A 1 212 ? 7.243 -3.057 -23.372 1.00 94.25 212 ALA A N 1
ATOM 1678 C CA . ALA A 1 212 ? 7.472 -2.115 -24.461 1.00 94.25 212 ALA A CA 1
ATOM 1679 C C . ALA A 1 212 ? 6.617 -0.847 -24.317 1.00 94.25 212 ALA A C 1
ATOM 1681 O O . ALA A 1 212 ? 7.008 0.215 -24.801 1.00 94.25 212 ALA A O 1
ATOM 1682 N N . THR A 1 213 ? 5.464 -0.941 -23.643 1.00 95.31 213 THR A N 1
ATOM 1683 C CA . THR A 1 213 ? 4.513 0.170 -23.481 1.00 95.31 213 THR A CA 1
ATOM 1684 C C . THR A 1 213 ? 4.084 0.377 -22.025 1.00 95.31 213 THR A C 1
ATOM 1686 O O . THR A 1 213 ? 4.197 -0.512 -21.178 1.00 95.31 213 THR A O 1
ATOM 1689 N N . ALA A 1 214 ? 3.575 1.574 -21.716 1.00 92.31 214 ALA A N 1
ATOM 1690 C CA . ALA A 1 214 ? 3.032 1.891 -20.393 1.00 92.31 214 ALA A CA 1
ATOM 1691 C C . ALA A 1 214 ? 1.794 1.045 -20.043 1.00 92.31 214 ALA A C 1
ATOM 1693 O O . ALA A 1 214 ? 1.582 0.710 -18.880 1.00 92.31 214 ALA A O 1
ATOM 1694 N N . GLU A 1 215 ? 0.985 0.678 -21.039 1.00 93.38 215 GLU A N 1
ATOM 1695 C CA . GLU A 1 215 ? -0.210 -0.149 -20.843 1.00 93.38 215 GLU A CA 1
ATOM 1696 C C . GLU A 1 215 ? 0.155 -1.577 -20.429 1.00 93.38 215 GLU A C 1
ATOM 1698 O O . GLU A 1 215 ? -0.433 -2.113 -19.491 1.00 93.38 215 GLU A O 1
ATOM 1703 N N . GLU A 1 216 ? 1.178 -2.168 -21.054 1.00 93.38 216 GLU A N 1
ATOM 1704 C CA . GLU A 1 216 ? 1.716 -3.470 -20.644 1.00 93.38 216 GLU A CA 1
ATOM 1705 C C . GLU A 1 216 ? 2.200 -3.440 -19.194 1.00 93.38 216 GLU A C 1
ATOM 1707 O O . GLU A 1 216 ? 1.880 -4.336 -18.412 1.00 93.38 216 GLU A O 1
ATOM 1712 N N . MET A 1 217 ? 2.899 -2.371 -18.803 1.00 93.00 217 MET A N 1
ATOM 1713 C CA . MET A 1 217 ? 3.333 -2.184 -17.422 1.00 93.00 217 MET A CA 1
ATOM 1714 C C . MET A 1 217 ? 2.142 -2.106 -16.456 1.00 93.00 217 MET A C 1
ATOM 1716 O O . MET A 1 217 ? 2.186 -2.713 -15.390 1.00 93.00 217 MET A O 1
ATOM 1720 N N . LEU A 1 218 ? 1.057 -1.412 -16.811 1.00 92.31 218 LEU A N 1
ATOM 1721 C CA . LEU A 1 218 ? -0.159 -1.376 -15.988 1.00 92.31 218 LEU A CA 1
ATOM 1722 C C . LEU A 1 218 ? -0.785 -2.767 -15.830 1.00 92.31 218 LEU A C 1
ATOM 1724 O O . LEU A 1 218 ? -1.195 -3.133 -14.729 1.00 92.31 218 LEU A O 1
ATOM 1728 N N . VAL A 1 219 ? -0.815 -3.562 -16.903 1.00 91.19 219 VAL A N 1
ATOM 1729 C CA . VAL A 1 219 ? -1.312 -4.946 -16.868 1.00 91.19 219 VAL A CA 1
ATOM 1730 C C . VAL A 1 219 ? -0.458 -5.813 -15.945 1.00 91.19 219 VAL A C 1
ATOM 1732 O O . VAL A 1 219 ? -1.016 -6.577 -15.157 1.00 91.19 219 VAL A O 1
ATOM 1735 N N . VAL A 1 220 ? 0.870 -5.636 -15.949 1.00 90.19 220 VAL A N 1
ATOM 1736 C CA . VAL A 1 220 ? 1.782 -6.334 -15.025 1.00 90.19 220 VAL A CA 1
ATOM 1737 C C . VAL A 1 220 ? 1.387 -6.120 -13.567 1.00 90.19 220 VAL A C 1
ATOM 1739 O O . VAL A 1 220 ? 1.634 -7.011 -12.763 1.00 90.19 220 VAL A O 1
ATOM 1742 N N . PHE A 1 221 ? 0.758 -4.998 -13.205 1.00 89.75 221 PHE A N 1
ATOM 1743 C CA . PHE A 1 221 ? 0.329 -4.694 -11.833 1.00 89.75 221 PHE A CA 1
ATOM 1744 C C . PHE A 1 221 ? -1.174 -4.872 -11.564 1.00 89.75 221 PHE A C 1
ATOM 1746 O O . PHE A 1 221 ? -1.596 -4.683 -10.427 1.00 89.75 221 PHE A O 1
ATOM 1753 N N . LYS A 1 222 ? -1.973 -5.263 -12.563 1.00 83.62 222 LYS A N 1
ATOM 1754 C CA . LYS A 1 222 ? -3.438 -5.330 -12.450 1.00 83.62 222 LYS A CA 1
ATOM 1755 C C . LYS A 1 222 ? -3.931 -6.471 -11.555 1.00 83.62 222 LYS A C 1
ATOM 1757 O O . LYS A 1 222 ? -4.848 -6.265 -10.769 1.00 83.62 222 LYS A O 1
ATOM 1762 N N . ASP A 1 223 ? -3.301 -7.643 -11.640 1.00 72.62 223 ASP A N 1
ATOM 1763 C CA . ASP A 1 223 ? -3.729 -8.821 -10.879 1.00 72.62 223 ASP A CA 1
ATOM 1764 C C . ASP A 1 223 ? -2.910 -8.972 -9.593 1.00 72.62 223 ASP A C 1
ATOM 1766 O O . ASP A 1 223 ? -1.698 -9.226 -9.626 1.00 72.62 223 ASP A O 1
ATOM 1770 N N . GLY A 1 224 ? -3.576 -8.806 -8.450 1.00 67.19 224 GLY A N 1
ATOM 1771 C CA . GLY A 1 224 ? -2.984 -8.915 -7.114 1.00 67.19 224 GLY A CA 1
ATOM 1772 C C . GLY A 1 224 ? -3.429 -10.134 -6.298 1.00 67.19 224 GLY A C 1
ATOM 1773 O O . GLY A 1 224 ? -2.931 -10.337 -5.196 1.00 67.19 224 GLY A O 1
ATOM 1774 N N . HIS A 1 225 ? -4.292 -10.990 -6.857 1.00 63.22 225 HIS A N 1
ATOM 1775 C CA . HIS A 1 225 ? -4.948 -12.106 -6.158 1.00 63.22 225 HIS A CA 1
ATOM 1776 C C . HIS A 1 225 ? -4.006 -13.113 -5.472 1.00 63.22 225 HIS A C 1
ATOM 1778 O O . HIS A 1 225 ? -4.395 -13.785 -4.528 1.00 63.22 225 HIS A O 1
ATOM 1784 N N . HIS A 1 226 ? -2.740 -13.212 -5.887 1.00 75.50 226 HIS A N 1
ATOM 1785 C CA . HIS A 1 226 ? -1.757 -14.114 -5.262 1.00 75.50 226 HIS A CA 1
ATOM 1786 C C . HIS A 1 226 ? -0.650 -13.380 -4.490 1.00 75.50 226 HIS A C 1
ATOM 1788 O O . HIS A 1 226 ? 0.364 -13.982 -4.126 1.00 75.50 226 HIS A O 1
ATOM 1794 N N . LEU A 1 227 ? -0.794 -12.072 -4.268 1.00 83.88 227 LEU A N 1
ATOM 1795 C CA . LEU A 1 227 ? 0.192 -11.294 -3.532 1.00 83.88 227 LEU A CA 1
ATOM 1796 C C . LEU A 1 227 ? 0.072 -11.595 -2.043 1.00 83.88 227 LEU A C 1
ATOM 1798 O O . LEU A 1 227 ? -0.955 -11.358 -1.419 1.00 83.88 227 LEU A O 1
ATOM 1802 N N . ARG A 1 228 ? 1.162 -12.103 -1.473 1.00 88.81 228 ARG A N 1
ATOM 1803 C CA . ARG A 1 228 ? 1.290 -12.335 -0.038 1.00 88.81 228 ARG A CA 1
ATOM 1804 C C . ARG A 1 228 ? 2.179 -11.248 0.546 1.00 88.81 228 ARG A C 1
ATOM 1806 O O . ARG A 1 228 ? 3.348 -11.150 0.163 1.00 88.81 228 ARG A O 1
ATOM 1813 N N . CYS A 1 229 ? 1.662 -10.456 1.481 1.00 87.56 229 CYS A N 1
ATOM 1814 C CA . CYS A 1 229 ? 2.392 -9.302 2.014 1.00 87.56 229 CYS A CA 1
ATOM 1815 C C . CYS A 1 229 ? 3.701 -9.727 2.692 1.00 87.56 229 CYS A C 1
ATOM 1817 O O . CYS A 1 229 ? 4.756 -9.158 2.424 1.00 87.56 229 CYS A O 1
ATOM 1819 N N . ARG A 1 230 ? 3.665 -10.773 3.530 1.00 88.94 230 ARG A N 1
ATOM 1820 C CA . ARG A 1 230 ? 4.847 -11.215 4.294 1.00 88.94 230 ARG A CA 1
ATOM 1821 C C . ARG A 1 230 ? 6.008 -11.679 3.396 1.00 88.94 230 ARG A C 1
ATOM 1823 O O . ARG A 1 230 ? 7.105 -11.160 3.588 1.00 88.94 230 ARG A O 1
ATOM 1830 N N . PRO A 1 231 ? 5.813 -12.578 2.409 1.00 89.06 231 PRO A N 1
ATOM 1831 C CA . PRO A 1 231 ? 6.868 -12.939 1.463 1.00 89.06 231 PRO A CA 1
ATOM 1832 C C . PRO A 1 231 ? 7.431 -11.760 0.670 1.00 89.06 231 PRO A C 1
ATOM 1834 O O . PRO A 1 231 ? 8.637 -11.716 0.465 1.00 89.06 231 PRO A O 1
ATOM 1837 N N . LEU A 1 232 ? 6.602 -10.799 0.246 1.00 89.31 232 LEU A N 1
ATOM 1838 C CA . LEU A 1 232 ? 7.081 -9.620 -0.490 1.00 89.31 232 LEU A CA 1
ATOM 1839 C C . LEU A 1 232 ? 7.988 -8.745 0.380 1.00 89.31 232 LEU A C 1
ATOM 1841 O O . LEU A 1 232 ? 9.083 -8.366 -0.038 1.00 89.31 232 LEU A O 1
ATOM 1845 N N . LEU A 1 233 ? 7.566 -8.482 1.617 1.00 89.44 233 LEU A N 1
ATOM 1846 C CA . LEU A 1 233 ? 8.368 -7.729 2.578 1.00 89.44 233 LEU A CA 1
ATOM 1847 C C . LEU A 1 233 ? 9.680 -8.456 2.902 1.00 89.44 233 LEU A C 1
ATOM 1849 O O . LEU A 1 233 ? 10.746 -7.845 2.879 1.00 89.44 233 LEU A O 1
ATOM 1853 N N . GLN A 1 234 ? 9.621 -9.769 3.141 1.00 89.75 234 GLN A N 1
ATOM 1854 C CA . GLN A 1 234 ? 10.809 -10.600 3.356 1.00 89.75 234 GLN A CA 1
ATOM 1855 C C . GLN A 1 234 ? 11.740 -10.582 2.144 1.00 89.75 234 GLN A C 1
ATOM 1857 O O . GLN A 1 234 ? 12.948 -10.451 2.313 1.00 89.75 234 GLN A O 1
ATOM 1862 N N . TYR A 1 235 ? 11.195 -10.684 0.932 1.00 86.88 235 TYR A N 1
ATOM 1863 C CA . TYR A 1 235 ? 11.969 -10.634 -0.301 1.00 86.88 235 TYR A CA 1
ATOM 1864 C C . TYR A 1 235 ? 12.777 -9.340 -0.384 1.00 86.88 235 TYR A C 1
ATOM 1866 O O . TYR A 1 235 ? 13.991 -9.401 -0.552 1.00 86.88 235 TYR A O 1
ATOM 1874 N N . LEU A 1 236 ? 12.145 -8.184 -0.167 1.00 87.06 236 LEU A N 1
ATOM 1875 C CA . LEU A 1 236 ? 12.841 -6.898 -0.193 1.00 87.06 236 LEU A CA 1
ATOM 1876 C C . LEU A 1 236 ? 13.886 -6.773 0.932 1.00 87.06 236 LEU A C 1
ATOM 1878 O O . LEU A 1 236 ? 14.992 -6.296 0.689 1.00 87.06 236 LEU A O 1
ATOM 1882 N N . LEU A 1 237 ? 13.577 -7.250 2.142 1.00 85.69 237 LEU A N 1
ATOM 1883 C CA . LEU A 1 237 ? 14.508 -7.224 3.278 1.00 85.69 237 LEU A CA 1
ATOM 1884 C C . LEU A 1 237 ? 15.736 -8.122 3.067 1.00 85.69 237 LEU A C 1
ATOM 1886 O O . LEU A 1 237 ? 16.848 -7.731 3.413 1.00 85.69 237 LEU A O 1
ATOM 1890 N N . PHE A 1 238 ? 15.559 -9.316 2.501 1.00 85.19 238 PHE A N 1
ATOM 1891 C CA . PHE A 1 238 ? 16.649 -10.277 2.303 1.00 85.19 238 PHE A CA 1
ATOM 1892 C C . PHE A 1 238 ? 17.380 -10.120 0.964 1.00 85.19 238 PHE A C 1
ATOM 1894 O O . PHE A 1 238 ? 18.498 -10.615 0.838 1.00 85.19 238 PHE A O 1
ATOM 1901 N N . MET A 1 239 ? 16.805 -9.391 0.002 1.00 73.12 239 MET A N 1
ATOM 1902 C CA . MET A 1 239 ? 17.513 -8.886 -1.182 1.00 73.12 239 MET A CA 1
ATOM 1903 C C . MET A 1 239 ? 18.540 -7.799 -0.828 1.00 73.12 239 MET A C 1
ATOM 1905 O O . MET A 1 239 ? 19.423 -7.521 -1.629 1.00 73.12 239 MET A O 1
ATOM 1909 N N . ALA A 1 240 ? 18.459 -7.195 0.362 1.00 57.59 240 ALA A N 1
ATOM 1910 C CA . ALA A 1 240 ? 19.351 -6.124 0.809 1.00 57.59 240 ALA A CA 1
ATOM 1911 C C . ALA A 1 240 ? 20.731 -6.567 1.326 1.00 57.59 240 ALA A C 1
ATOM 1913 O O . ALA A 1 240 ? 21.367 -5.799 2.052 1.00 57.59 240 ALA A O 1
ATOM 1914 N N . LYS A 1 241 ? 21.184 -7.772 0.962 1.00 43.97 241 LYS A N 1
ATOM 1915 C CA . LYS A 1 241 ? 22.516 -8.291 1.304 1.00 43.97 241 LYS A CA 1
ATOM 1916 C C . LYS A 1 241 ? 23.587 -7.872 0.309 1.00 43.97 241 LYS A C 1
ATOM 1918 O O . LYS A 1 241 ? 23.311 -7.921 -0.907 1.00 43.97 241 LYS A O 1
#

Secondary structure (DSSP, 8-state):
----TT--HHHHHHH-------SSS-----PPPPTT-----TTGGGGGHHHHHH---HHHHHHHHHHHHHHTGGGSSSS-HHHHHHHHHHHHHHHHH-HHHHHHHHHTSS--THHHHHHHHHTTTTTTS-HHHHHHHHHHHHHHHHHHHHTT--S----S--SS---------------------PPPGGGHHHHHHHHHHHHHHHHHTT-SSHHHHHHHHH--TT--HHHHHHHHHHTT-